Protein AF-A0AAJ1X250-F1 (afdb_monomer_lite)

Organism: NCBI:txid1457234

pLDDT: mean 72.54, std 19.88, range [33.5, 95.38]

Foldseek 3Di:
DDDDDDDDDPPDDPQFDDFFWDDDDVQKTFTDHRPDTDPDMDGDPPPDDDDGDDDDDDDDDDDDDDDVVVVVVVVVVVVVVVVPPDPDDQLVQADAAADLVLQLVLVLVLVVLVVVVVVDPQAFQRALVVSLVSCSPRDHHHPQDPLLSVLSSVVSVVSVVSHRPTNVRVVVVVVVVPPDDPPPDDSSVVSNVVCSCVSNPNSPD

Structure (mmCIF, N/CA/C/O backbone):
data_AF-A0AAJ1X250-F1
#
_entry.id   AF-A0AAJ1X250-F1
#
loop_
_atom_site.group_PDB
_atom_site.id
_atom_site.type_symbol
_atom_site.label_atom_id
_atom_site.label_alt_id
_atom_site.label_comp_id
_atom_site.label_asym_id
_atom_site.label_entity_id
_atom_site.label_seq_id
_atom_site.pdbx_PDB_ins_code
_atom_site.Cartn_x
_atom_site.Cartn_y
_atom_site.Cartn_z
_atom_site.occupancy
_atom_site.B_iso_or_equiv
_atom_site.auth_seq_id
_atom_site.auth_comp_id
_atom_site.auth_asym_id
_atom_site.auth_atom_id
_atom_site.pdbx_PDB_model_num
ATOM 1 N N . MET A 1 1 ? 1.923 -59.406 7.486 1.00 44.03 1 MET A N 1
ATOM 2 C CA . MET A 1 1 ? 3.068 -58.532 7.830 1.00 44.03 1 MET A CA 1
ATOM 3 C C . MET A 1 1 ? 2.454 -57.159 7.856 1.00 44.03 1 MET A C 1
ATOM 5 O O . MET A 1 1 ? 2.349 -56.508 6.829 1.00 44.03 1 MET A O 1
ATOM 9 N N . ASP A 1 2 ? 1.856 -56.864 9.001 1.00 44.28 2 ASP A N 1
ATOM 10 C CA . ASP A 1 2 ? 0.913 -55.775 9.200 1.00 44.28 2 ASP A CA 1
ATOM 11 C C . ASP A 1 2 ? 1.678 -54.664 9.903 1.00 44.28 2 ASP A C 1
ATOM 13 O O . ASP A 1 2 ? 1.904 -54.705 11.113 1.00 44.28 2 ASP A O 1
ATOM 17 N N . GLU A 1 3 ? 2.169 -53.725 9.104 1.00 51.31 3 GLU A N 1
ATOM 18 C CA . GLU A 1 3 ? 2.930 -52.578 9.572 1.00 51.31 3 GLU A CA 1
ATOM 19 C C . GLU A 1 3 ? 1.940 -51.516 10.060 1.00 51.31 3 GLU A C 1
ATOM 21 O O . GLU A 1 3 ? 1.248 -50.856 9.283 1.00 51.31 3 GLU A O 1
ATOM 26 N N . LYS A 1 4 ? 1.810 -51.408 11.385 1.00 47.56 4 LYS A N 1
ATOM 27 C CA . LYS A 1 4 ? 1.058 -50.336 12.033 1.00 47.56 4 LYS A CA 1
ATOM 28 C C . LYS A 1 4 ? 1.815 -49.021 11.864 1.00 47.56 4 LYS A C 1
ATOM 30 O O . LYS A 1 4 ? 2.797 -48.784 12.561 1.00 47.56 4 LYS A O 1
ATOM 35 N N . GLN A 1 5 ? 1.327 -48.168 10.971 1.00 46.03 5 GLN A N 1
ATOM 36 C CA . GLN A 1 5 ? 1.719 -46.763 10.896 1.00 46.03 5 GLN A CA 1
ATOM 37 C C . GLN A 1 5 ? 1.203 -46.040 12.151 1.00 46.03 5 GLN A C 1
ATOM 39 O O . GLN A 1 5 ? 0.004 -46.054 12.439 1.00 46.03 5 GLN A O 1
ATOM 44 N N . GLY A 1 6 ? 2.123 -45.483 12.942 1.00 43.09 6 GLY A N 1
ATOM 45 C CA . GLY A 1 6 ? 1.808 -44.603 14.068 1.00 43.09 6 GLY A CA 1
ATOM 46 C C . GLY A 1 6 ? 1.367 -43.215 13.585 1.00 43.09 6 GLY A C 1
ATOM 47 O O . GLY A 1 6 ? 1.713 -42.828 12.468 1.00 43.09 6 GLY A O 1
ATOM 48 N N . PRO A 1 7 ? 0.604 -42.459 14.392 1.00 46.28 7 PRO A N 1
ATOM 49 C CA . PRO A 1 7 ? 0.224 -41.097 14.045 1.00 46.28 7 PRO A CA 1
ATOM 50 C C . PRO A 1 7 ? 1.461 -40.195 14.108 1.00 46.28 7 PRO A C 1
ATOM 52 O O . PRO A 1 7 ? 2.092 -40.071 15.155 1.00 46.28 7 PRO A O 1
ATOM 55 N N . GLY A 1 8 ? 1.818 -39.601 12.969 1.00 41.47 8 GLY A N 1
ATOM 56 C CA . GLY A 1 8 ? 2.844 -38.571 12.888 1.00 41.47 8 GLY A CA 1
ATOM 57 C C . GLY A 1 8 ? 2.358 -37.284 13.546 1.00 41.47 8 GLY A C 1
ATOM 58 O O . GLY A 1 8 ? 1.340 -36.722 13.148 1.00 41.47 8 GLY A O 1
ATOM 59 N N . GLU A 1 9 ? 3.102 -36.831 14.550 1.00 47.22 9 GLU A N 1
ATOM 60 C CA . GLU A 1 9 ? 3.093 -35.456 15.038 1.00 47.22 9 GLU A CA 1
ATOM 61 C C . GLU A 1 9 ? 3.497 -34.520 13.887 1.00 47.22 9 GLU A C 1
ATOM 63 O O . GLU A 1 9 ? 4.661 -34.463 13.500 1.00 47.22 9 GLU A O 1
ATOM 68 N N . GLN A 1 10 ? 2.532 -33.792 13.325 1.00 40.31 10 GLN A N 1
ATOM 69 C CA . GLN A 1 10 ? 2.785 -32.590 12.529 1.00 40.31 10 GLN A CA 1
ATOM 70 C C . GLN A 1 10 ? 2.284 -31.395 13.339 1.00 40.31 10 GLN A C 1
ATOM 72 O O . GLN A 1 10 ? 1.161 -30.926 13.174 1.00 40.31 10 GLN A O 1
ATOM 77 N N . GLY A 1 11 ? 3.111 -30.958 14.290 1.00 41.78 11 GLY A N 1
ATOM 78 C CA . GLY A 1 11 ? 2.938 -29.685 14.978 1.00 41.78 11 GLY A CA 1
ATOM 79 C C . GLY A 1 11 ? 3.348 -28.554 14.044 1.00 41.78 11 GLY A C 1
ATOM 80 O O . GLY A 1 11 ? 4.505 -28.147 14.048 1.00 41.78 11 GLY A O 1
ATOM 81 N N . GLY A 1 12 ? 2.408 -28.083 13.225 1.00 42.31 12 GLY A N 1
ATOM 82 C CA . GLY A 1 12 ? 2.550 -26.825 12.501 1.00 42.31 12 GLY A CA 1
ATOM 83 C C . GLY A 1 12 ? 2.701 -25.683 13.504 1.00 42.31 12 GLY A C 1
ATOM 84 O O . GLY A 1 12 ? 1.858 -25.506 14.384 1.00 42.31 12 GLY A O 1
ATOM 85 N N . GLN A 1 13 ? 3.812 -24.960 13.407 1.00 47.75 13 GLN A N 1
ATOM 86 C CA . GLN A 1 13 ? 4.111 -23.779 14.206 1.00 47.75 13 GLN A CA 1
ATOM 87 C C . GLN A 1 13 ? 3.086 -22.686 13.887 1.00 47.75 13 GLN A C 1
ATOM 89 O O . GLN A 1 13 ? 3.217 -21.960 12.910 1.00 47.75 13 GLN A O 1
ATOM 94 N N . VAL A 1 14 ? 2.055 -22.576 14.723 1.00 51.84 14 VAL A N 1
ATOM 95 C CA . VAL A 1 14 ? 1.279 -21.342 14.875 1.00 51.84 14 VAL A CA 1
ATOM 96 C C . VAL A 1 14 ? 2.255 -20.236 15.279 1.00 51.84 14 VAL A C 1
ATOM 98 O O . VAL A 1 14 ? 2.906 -20.352 16.319 1.00 51.84 14 VAL A O 1
ATOM 101 N N . GLY A 1 15 ? 2.406 -19.211 14.437 1.00 53.41 15 GLY A N 1
ATOM 102 C CA . GLY A 1 15 ? 3.281 -18.063 14.679 1.00 53.41 15 GLY A CA 1
ATOM 103 C C . GLY A 1 15 ? 2.911 -17.362 15.985 1.00 53.41 15 GLY A C 1
ATOM 104 O O . GLY A 1 15 ? 1.935 -16.623 16.053 1.00 53.41 15 GLY A O 1
ATOM 105 N N . GLY A 1 16 ? 3.653 -17.654 17.053 1.00 74.12 16 GLY A N 1
ATOM 106 C CA . GLY A 1 16 ? 3.492 -17.000 18.346 1.00 74.12 16 GLY A CA 1
ATOM 107 C C . GLY A 1 16 ? 4.143 -15.621 18.348 1.00 74.12 16 GLY A C 1
ATOM 108 O O . GLY A 1 16 ? 5.146 -15.407 17.669 1.00 74.12 16 GLY A O 1
ATOM 109 N N . ALA A 1 17 ? 3.598 -14.700 19.147 1.00 81.19 17 ALA A N 1
ATOM 110 C CA . ALA A 1 17 ? 4.206 -13.392 19.374 1.00 81.19 17 ALA A CA 1
ATOM 111 C C . ALA A 1 17 ? 5.687 -13.541 19.803 1.00 81.19 17 ALA A C 1
ATOM 113 O O . ALA A 1 17 ? 5.987 -14.407 20.639 1.00 81.19 17 ALA A O 1
ATOM 114 N N . PRO A 1 18 ? 6.616 -12.733 19.257 1.00 83.56 18 PRO A N 1
ATOM 115 C CA . PRO A 1 18 ? 8.035 -12.818 19.591 1.00 83.56 18 PRO A CA 1
ATOM 116 C C . PRO A 1 18 ? 8.289 -12.446 21.057 1.00 83.56 18 PRO A C 1
ATOM 118 O O . PRO A 1 18 ? 7.535 -11.697 21.669 1.00 83.56 18 PRO A O 1
ATOM 121 N N . ALA A 1 19 ? 9.364 -12.963 21.652 1.00 89.19 19 ALA A N 1
ATOM 122 C CA . ALA A 1 19 ? 9.722 -12.607 23.024 1.00 89.19 19 ALA A CA 1
ATOM 123 C C . ALA A 1 19 ? 9.994 -11.093 23.147 1.00 89.19 19 ALA A C 1
ATOM 125 O O . ALA A 1 19 ? 10.782 -10.540 22.381 1.00 89.19 19 ALA A O 1
ATOM 126 N N . GLY A 1 20 ? 9.364 -10.421 24.114 1.00 93.31 20 GLY A N 1
ATOM 127 C CA . GLY A 1 20 ? 9.392 -8.960 24.195 1.00 93.31 20 GLY A CA 1
ATOM 128 C C . GLY A 1 20 ? 8.644 -8.367 25.389 1.00 93.31 20 GLY A C 1
ATOM 129 O O . GLY A 1 20 ? 7.994 -9.070 26.164 1.00 93.31 20 GLY A O 1
ATOM 130 N N . TRP A 1 21 ? 8.757 -7.046 25.548 1.00 91.12 21 TRP A N 1
ATOM 131 C CA . TRP A 1 21 ? 7.961 -6.269 26.502 1.00 91.12 21 TRP A CA 1
ATOM 132 C C . TRP A 1 21 ? 6.660 -5.828 25.839 1.00 91.12 21 TRP A C 1
ATOM 134 O O . TRP A 1 21 ? 6.690 -5.225 24.774 1.00 91.12 21 TRP A O 1
ATOM 144 N N . TYR A 1 22 ? 5.538 -6.094 26.496 1.00 88.69 22 TYR A N 1
ATOM 145 C CA . TYR A 1 22 ? 4.203 -5.749 26.015 1.00 88.69 22 TYR A CA 1
ATOM 146 C C . TYR A 1 22 ? 3.419 -5.014 27.101 1.00 88.69 22 TYR A C 1
ATOM 148 O O . TYR A 1 22 ? 3.665 -5.217 28.292 1.00 88.69 22 TYR A O 1
ATOM 156 N N . ALA A 1 23 ? 2.451 -4.188 26.711 1.00 90.81 23 ALA A N 1
ATOM 157 C CA . ALA A 1 23 ? 1.593 -3.473 27.651 1.00 90.81 23 ALA A CA 1
ATOM 158 C C . ALA A 1 23 ? 0.795 -4.446 28.545 1.00 90.81 23 ALA A C 1
ATOM 160 O O . ALA A 1 23 ? 0.228 -5.422 28.056 1.00 90.81 23 ALA A O 1
ATOM 161 N N . ALA A 1 24 ? 0.745 -4.179 29.855 1.00 89.19 24 ALA A N 1
ATOM 162 C CA . ALA A 1 24 ? 0.008 -5.010 30.814 1.00 89.19 24 ALA A CA 1
ATOM 163 C C . ALA A 1 24 ? -0.999 -4.202 31.640 1.00 89.19 24 ALA A C 1
ATOM 165 O O . ALA A 1 24 ? -2.201 -4.436 31.562 1.00 89.19 24 ALA A O 1
ATOM 166 N N . GLU A 1 25 ? -0.514 -3.228 32.406 1.00 87.88 25 GLU A N 1
ATOM 167 C CA . GLU A 1 25 ? -1.335 -2.287 33.174 1.00 87.88 25 GLU A CA 1
ATOM 168 C C . GLU A 1 25 ? -0.973 -0.854 32.759 1.00 87.88 25 GLU A C 1
ATOM 170 O O . GLU A 1 25 ? 0.108 -0.639 32.206 1.00 87.88 25 GLU A O 1
ATOM 175 N N . PRO A 1 26 ? -1.824 0.158 33.011 1.00 85.31 26 PRO A N 1
ATOM 176 C CA . PRO A 1 26 ? -1.490 1.542 32.695 1.00 85.31 26 PRO A CA 1
ATOM 177 C C . PRO A 1 26 ? -0.151 1.958 33.319 1.00 85.31 26 PRO A C 1
ATOM 179 O O . PRO A 1 26 ? 0.006 1.993 34.540 1.00 85.31 26 PRO A O 1
ATOM 182 N N . GLY A 1 27 ? 0.827 2.261 32.464 1.00 86.62 27 GLY A N 1
ATOM 183 C CA . GLY A 1 27 ? 2.183 2.611 32.883 1.00 86.62 27 GLY A CA 1
ATOM 184 C C . GLY A 1 27 ? 3.086 1.423 33.232 1.00 86.62 27 GLY A C 1
ATOM 185 O O . GLY A 1 27 ? 4.161 1.650 33.787 1.00 86.62 27 GLY A O 1
ATOM 186 N N . GLN A 1 28 ? 2.701 0.182 32.911 1.00 90.69 28 GLN A N 1
ATOM 187 C CA . GLN A 1 28 ? 3.532 -1.013 33.077 1.00 90.69 28 GLN A CA 1
ATOM 188 C C . GLN A 1 28 ? 3.592 -1.875 31.814 1.00 90.69 28 GLN A C 1
ATOM 190 O O . GLN A 1 28 ? 2.592 -2.103 31.131 1.00 90.69 28 GLN A O 1
ATOM 195 N N . GLU A 1 29 ? 4.769 -2.440 31.576 1.00 93.75 29 GLU A N 1
ATOM 196 C CA . GLU A 1 29 ? 5.004 -3.474 30.576 1.00 93.75 29 GLU A CA 1
ATOM 197 C C . GLU A 1 29 ? 5.353 -4.793 31.265 1.00 93.75 29 GLU A C 1
ATOM 199 O O . GLU A 1 29 ? 5.994 -4.810 32.320 1.00 93.75 29 GLU A O 1
ATOM 204 N N . ARG A 1 30 ? 4.964 -5.906 30.648 1.00 95.19 30 ARG A N 1
ATOM 205 C CA . ARG A 1 30 ? 5.251 -7.268 31.095 1.00 95.19 30 ARG A CA 1
ATOM 206 C C . ARG A 1 30 ? 6.009 -8.028 30.017 1.00 95.19 30 ARG A C 1
ATOM 208 O O . ARG A 1 30 ? 5.770 -7.841 28.829 1.00 95.19 30 ARG A O 1
ATOM 215 N N . TRP A 1 31 ? 6.923 -8.889 30.444 1.00 93.50 31 TRP A N 1
ATOM 216 C CA . TRP A 1 31 ? 7.755 -9.673 29.535 1.00 93.50 31 TRP A CA 1
ATOM 217 C C . TRP A 1 31 ? 7.072 -10.978 29.093 1.00 93.50 31 TRP A C 1
ATOM 219 O O . TRP A 1 31 ? 6.696 -11.798 29.943 1.00 93.50 31 TRP A O 1
ATOM 229 N N . TRP A 1 32 ? 6.971 -11.179 27.778 1.00 93.50 32 TRP A N 1
ATOM 230 C CA . TRP A 1 32 ? 6.616 -12.429 27.099 1.00 93.50 32 TRP A CA 1
ATOM 231 C C . TRP A 1 32 ? 7.893 -13.149 26.656 1.00 93.50 32 TRP A C 1
ATOM 233 O O . TRP A 1 32 ? 8.778 -12.528 26.074 1.00 93.50 32 TRP A O 1
ATOM 243 N N . ASP A 1 33 ? 8.012 -14.448 26.932 1.00 89.62 33 ASP A N 1
ATOM 244 C CA . ASP A 1 33 ? 9.216 -15.232 26.607 1.00 89.62 33 ASP A CA 1
ATOM 245 C C . ASP A 1 33 ? 9.139 -15.997 25.272 1.00 89.62 33 ASP A C 1
ATOM 247 O O . ASP A 1 33 ? 10.056 -16.749 24.947 1.00 89.62 33 ASP A O 1
ATOM 251 N N . GLY A 1 34 ? 8.067 -15.805 24.499 1.00 88.75 34 GLY A N 1
ATOM 252 C CA . GLY A 1 34 ? 7.789 -16.562 23.274 1.00 88.75 34 GLY A CA 1
ATOM 253 C C . GLY A 1 34 ? 6.805 -17.720 23.472 1.00 88.75 34 GLY A C 1
ATOM 254 O O . GLY A 1 34 ? 6.260 -18.221 22.494 1.00 88.75 34 GLY A O 1
ATOM 255 N N . ALA A 1 35 ? 6.534 -18.131 24.715 1.00 87.38 35 ALA A N 1
ATOM 256 C CA . ALA A 1 35 ? 5.595 -19.209 25.032 1.00 87.38 35 ALA A CA 1
ATOM 257 C C . ALA A 1 35 ? 4.608 -18.857 26.159 1.00 87.38 35 ALA A C 1
ATOM 259 O O . ALA A 1 35 ? 3.493 -19.382 26.196 1.00 87.38 35 ALA A O 1
ATOM 260 N N . SER A 1 36 ? 5.004 -17.996 27.099 1.00 89.56 36 SER A N 1
ATOM 261 C CA . SER A 1 36 ? 4.205 -17.609 28.257 1.00 89.56 36 SER A CA 1
ATOM 262 C C . SER A 1 36 ? 4.565 -16.223 28.814 1.00 89.56 36 SER A C 1
ATOM 264 O O . SER A 1 36 ? 5.672 -15.703 28.659 1.00 89.56 36 SER A O 1
ATOM 266 N N . TRP A 1 37 ? 3.611 -15.611 29.520 1.00 91.75 37 TRP A N 1
ATOM 267 C CA . TRP A 1 37 ? 3.844 -14.372 30.259 1.00 91.75 37 TRP A CA 1
ATOM 268 C C . TRP A 1 37 ? 4.671 -14.638 31.515 1.00 91.75 37 TRP A C 1
ATOM 270 O O . TRP A 1 37 ? 4.210 -15.303 32.447 1.00 91.75 37 TRP A O 1
ATOM 280 N N . THR A 1 38 ? 5.855 -14.040 31.609 1.00 93.81 38 THR A N 1
ATOM 281 C CA . THR A 1 38 ? 6.715 -14.196 32.790 1.00 93.81 38 THR A CA 1
ATOM 282 C C . THR A 1 38 ? 6.273 -13.291 33.945 1.00 93.81 38 THR A C 1
ATOM 284 O O . THR A 1 38 ? 5.359 -12.480 33.812 1.00 93.81 38 THR A O 1
ATOM 287 N N . GLY A 1 39 ? 6.899 -13.418 35.116 1.00 92.50 39 GLY A N 1
ATOM 288 C CA . GLY A 1 39 ? 6.656 -12.526 36.259 1.00 92.50 39 GLY A CA 1
ATOM 289 C C . GLY A 1 39 ? 7.366 -11.168 36.181 1.00 92.50 39 GLY A C 1
ATOM 290 O O . GLY A 1 39 ? 7.248 -10.383 37.119 1.00 92.50 39 GLY A O 1
ATOM 291 N N . HIS A 1 40 ? 8.127 -10.889 35.117 1.00 95.38 40 HIS A N 1
ATOM 292 C CA . HIS A 1 40 ? 8.874 -9.640 34.996 1.00 95.38 40 HIS A CA 1
ATOM 293 C C . HIS A 1 40 ? 7.962 -8.516 34.508 1.00 95.38 40 HIS A C 1
ATOM 295 O O . HIS A 1 40 ? 7.385 -8.602 33.423 1.00 95.38 40 HIS A O 1
ATOM 301 N N . VAL A 1 41 ? 7.872 -7.460 35.313 1.00 94.38 41 VAL A N 1
ATOM 302 C CA . VAL A 1 41 ? 7.165 -6.218 34.997 1.00 94.38 41 VAL A CA 1
ATOM 303 C C . VAL A 1 41 ? 8.123 -5.039 35.120 1.00 94.38 41 VAL A C 1
ATOM 305 O O . VAL A 1 41 ? 9.019 -5.051 35.970 1.00 94.38 41 VAL A O 1
ATOM 308 N N . ARG A 1 42 ? 7.945 -4.020 34.281 1.00 90.38 42 ARG A N 1
ATOM 309 C CA . ARG A 1 42 ? 8.698 -2.765 34.362 1.00 90.38 42 ARG A CA 1
ATOM 310 C C . ARG A 1 42 ? 7.779 -1.562 34.145 1.00 90.38 42 ARG A C 1
ATOM 312 O O . ARG A 1 42 ? 6.790 -1.688 33.427 1.00 90.38 42 ARG A O 1
ATOM 319 N N . PRO A 1 43 ? 8.081 -0.399 34.742 1.00 90.69 43 PRO A N 1
ATOM 320 C CA . PRO A 1 43 ? 7.363 0.828 34.424 1.00 90.69 43 PRO A CA 1
ATOM 321 C C . PRO A 1 43 ? 7.641 1.259 32.977 1.00 90.69 43 PRO A C 1
ATOM 323 O O . PRO A 1 43 ? 8.780 1.165 32.515 1.00 90.69 43 PRO A O 1
ATOM 326 N N . VAL A 1 44 ? 6.612 1.766 32.294 1.00 82.62 44 VAL A N 1
ATOM 327 C CA . VAL A 1 44 ? 6.745 2.398 30.973 1.00 82.62 44 VAL A CA 1
ATOM 328 C C . VAL A 1 44 ? 7.604 3.658 31.145 1.00 82.62 44 VAL A C 1
ATOM 330 O O . VAL A 1 44 ? 7.267 4.508 31.979 1.00 82.62 44 VAL A O 1
ATOM 333 N N . PRO A 1 45 ? 8.723 3.806 30.413 1.00 78.81 45 PRO A N 1
ATOM 334 C CA . PRO A 1 45 ? 9.537 5.011 30.473 1.00 78.81 45 PRO A CA 1
ATOM 335 C C . PRO A 1 45 ? 8.689 6.240 30.137 1.00 78.81 45 PRO A C 1
ATOM 337 O O . PRO A 1 45 ? 8.011 6.279 29.112 1.00 78.81 45 PRO A O 1
ATOM 340 N N . ALA A 1 46 ? 8.730 7.257 30.997 1.00 61.38 46 ALA A N 1
ATOM 341 C CA . ALA A 1 46 ? 8.046 8.523 30.764 1.00 61.38 46 ALA A CA 1
ATOM 342 C C . ALA A 1 46 ? 8.735 9.277 29.611 1.00 61.38 46 ALA A C 1
ATOM 344 O O . ALA A 1 46 ? 9.603 10.115 29.850 1.00 61.38 46 ALA A O 1
ATOM 345 N N . GLY A 1 47 ? 8.401 8.929 28.365 1.00 60.47 47 GLY A N 1
ATOM 346 C CA . GLY A 1 47 ? 8.926 9.607 27.178 1.00 60.47 47 GLY A CA 1
ATOM 347 C C . GLY A 1 47 ? 9.035 8.807 25.876 1.00 60.47 47 GLY A C 1
ATOM 348 O O . GLY A 1 47 ? 9.744 9.279 24.997 1.00 60.47 47 GLY A O 1
ATOM 349 N N . GLY A 1 48 ? 8.387 7.646 25.713 1.00 49.47 48 GLY A N 1
ATOM 350 C CA . GLY A 1 48 ? 8.434 6.897 24.446 1.00 49.47 48 GLY A CA 1
ATOM 351 C C . GLY A 1 48 ? 7.085 6.270 24.059 1.00 49.47 48 GLY A C 1
ATOM 352 O O . GLY A 1 48 ? 6.391 5.793 24.960 1.00 49.47 48 GLY A O 1
ATOM 353 N N . PRO A 1 49 ? 6.701 6.259 22.765 1.00 47.97 49 PRO A N 1
ATOM 354 C CA . PRO A 1 49 ? 5.627 5.404 22.264 1.00 47.97 49 PRO A CA 1
ATOM 355 C C . PRO A 1 49 ? 6.050 3.932 22.397 1.00 47.97 49 PRO A C 1
ATOM 357 O O . PRO A 1 49 ? 7.202 3.588 22.141 1.00 47.97 49 PRO A O 1
ATOM 360 N N . GLY A 1 50 ? 5.141 3.078 22.869 1.00 49.56 50 GLY A N 1
ATOM 361 C CA . GLY A 1 50 ? 5.406 1.659 23.112 1.00 49.56 50 GLY A CA 1
ATOM 362 C C . GLY A 1 50 ? 5.470 0.849 21.814 1.00 49.56 50 GLY A C 1
ATOM 363 O O . GLY A 1 50 ? 4.483 0.792 21.092 1.00 49.56 50 GLY A O 1
ATOM 364 N N . GLY A 1 51 ? 6.617 0.212 21.560 1.00 46.47 51 GLY A N 1
ATOM 365 C CA . GLY A 1 51 ? 6.911 -0.676 20.422 1.00 46.47 51 GLY A CA 1
ATOM 366 C C . GLY A 1 51 ? 8.376 -1.149 20.467 1.00 46.47 51 GLY A C 1
ATOM 367 O O . GLY A 1 51 ? 9.176 -0.501 21.141 1.00 46.47 51 GLY A O 1
ATOM 368 N N . PRO A 1 52 ? 8.743 -2.314 19.897 1.00 45.00 52 PRO A N 1
ATOM 369 C CA . PRO A 1 52 ? 9.727 -3.218 20.493 1.00 45.00 52 PRO A CA 1
ATOM 370 C C . PRO A 1 52 ? 11.183 -2.745 20.383 1.00 45.00 52 PRO A C 1
ATOM 372 O O . PRO A 1 52 ? 11.698 -2.413 19.322 1.00 45.00 52 PRO A O 1
ATOM 375 N N . ALA A 1 53 ? 11.884 -2.803 21.519 1.00 50.00 53 ALA A N 1
ATOM 376 C CA . ALA A 1 53 ? 13.311 -2.528 21.629 1.00 50.00 53 ALA A CA 1
ATOM 377 C C . ALA A 1 53 ? 14.153 -3.666 21.021 1.00 50.00 53 ALA A C 1
ATOM 379 O O . ALA A 1 53 ? 14.609 -4.566 21.733 1.00 50.00 53 ALA A O 1
ATOM 380 N N . GLY A 1 54 ? 14.380 -3.590 19.710 1.00 40.34 54 GLY A N 1
ATOM 381 C CA . GLY A 1 54 ? 15.548 -4.155 19.042 1.00 40.34 54 GLY A CA 1
ATOM 382 C C . GLY A 1 54 ? 16.794 -3.314 19.341 1.00 40.34 54 GLY A C 1
ATOM 383 O O . GLY A 1 54 ? 16.758 -2.091 19.429 1.00 40.34 54 GLY A O 1
ATOM 384 N N . SER A 1 55 ? 17.901 -3.992 19.597 1.00 41.22 55 SER A N 1
ATOM 385 C CA . SER A 1 55 ? 19.165 -3.446 20.086 1.00 41.22 55 SER A CA 1
ATOM 386 C C . SER A 1 55 ? 20.050 -2.918 18.951 1.00 41.22 55 SER A C 1
ATOM 388 O O . SER A 1 55 ? 20.448 -3.717 18.110 1.00 41.22 55 SER A O 1
ATOM 390 N N . GLY A 1 56 ? 20.541 -1.670 19.032 1.00 35.09 56 GLY A N 1
ATOM 391 C CA . GLY A 1 56 ? 21.820 -1.317 18.393 1.00 35.09 56 GLY A CA 1
ATOM 392 C C . GLY A 1 56 ? 22.122 0.171 18.182 1.00 35.09 56 GLY A C 1
ATOM 393 O O . GLY A 1 56 ? 21.507 0.813 17.354 1.00 35.09 56 GLY A O 1
ATOM 394 N N . GLY A 1 57 ? 23.163 0.682 18.852 1.00 33.50 57 GLY A N 1
ATOM 395 C CA . GLY A 1 57 ? 24.022 1.744 18.300 1.00 33.50 57 GLY A CA 1
ATOM 396 C C . GLY A 1 57 ? 23.563 3.193 18.475 1.00 33.50 57 GLY A C 1
ATOM 397 O O . GLY A 1 57 ? 23.015 3.808 17.572 1.00 33.50 57 GLY A O 1
ATOM 398 N N . GLY A 1 58 ? 23.874 3.794 19.625 1.00 44.06 58 GLY A N 1
ATOM 399 C CA . GLY A 1 58 ? 23.635 5.219 19.843 1.00 44.06 58 GLY A CA 1
ATOM 400 C C . GLY A 1 58 ? 24.521 6.123 18.988 1.00 44.06 58 GLY A C 1
ATOM 401 O O . GLY A 1 58 ? 25.728 5.915 18.939 1.00 44.06 58 GLY A O 1
ATOM 402 N N . ILE A 1 59 ? 23.951 7.201 18.446 1.00 37.53 59 ILE A N 1
ATOM 403 C CA . ILE A 1 59 ? 24.689 8.427 18.124 1.00 37.53 59 ILE A CA 1
ATOM 404 C C . ILE A 1 59 ? 23.802 9.629 18.466 1.00 37.53 59 ILE A C 1
ATOM 406 O O . ILE A 1 59 ? 22.764 9.876 17.864 1.00 37.53 59 ILE A O 1
ATOM 410 N N . ALA A 1 60 ? 24.233 10.389 19.470 1.00 48.00 60 ALA A N 1
ATOM 411 C CA . ALA A 1 60 ? 23.674 11.688 19.803 1.00 48.00 60 ALA A CA 1
ATOM 412 C C . ALA A 1 60 ? 24.087 12.708 18.732 1.00 48.00 60 ALA A C 1
ATOM 414 O O . ALA A 1 60 ? 25.265 13.062 18.655 1.00 48.00 60 ALA A O 1
ATOM 415 N N . TRP A 1 61 ? 23.139 13.221 17.946 1.00 36.38 61 TRP A N 1
ATOM 416 C CA . TRP A 1 61 ? 23.419 14.290 16.987 1.00 36.38 61 TRP A CA 1
ATOM 417 C C . TRP A 1 61 ? 22.901 15.642 17.479 1.00 36.38 61 TRP A C 1
ATOM 419 O O . TRP A 1 61 ? 21.724 15.983 17.404 1.00 36.38 61 TRP A O 1
ATOM 429 N N . LYS A 1 62 ? 23.834 16.432 18.015 1.00 43.34 62 LYS A N 1
ATOM 430 C CA . LYS A 1 62 ? 23.717 17.886 18.113 1.00 43.34 62 LYS A CA 1
ATOM 431 C C . LYS A 1 62 ? 24.294 18.501 16.832 1.00 43.34 62 LYS A C 1
ATOM 433 O O . LYS A 1 62 ? 25.499 18.456 16.640 1.00 43.34 62 LYS A O 1
ATOM 438 N N . VAL A 1 63 ? 23.404 19.096 16.035 1.00 58.03 63 VAL A N 1
ATOM 439 C CA . VAL A 1 63 ? 23.535 20.319 15.207 1.00 58.03 63 VAL A CA 1
ATOM 440 C C . VAL A 1 63 ? 24.855 20.569 14.448 1.00 58.03 63 VAL A C 1
ATOM 442 O O . VAL A 1 63 ? 25.815 20.996 15.079 1.00 58.03 63 VAL A O 1
ATOM 445 N N . VAL A 1 64 ? 24.832 20.539 13.100 1.00 39.69 64 VAL A N 1
ATOM 446 C CA . VAL A 1 64 ? 25.537 21.498 12.202 1.00 39.69 64 VAL A CA 1
ATOM 447 C C . VAL A 1 64 ? 24.803 21.570 10.836 1.00 39.69 64 VAL A C 1
ATOM 449 O O . VAL A 1 64 ? 24.647 20.549 10.179 1.00 39.69 64 VAL A O 1
ATOM 452 N N . GLY A 1 65 ? 24.329 22.754 10.408 1.00 41.75 65 GLY A N 1
ATOM 453 C CA . GLY A 1 65 ? 23.783 23.007 9.048 1.00 41.75 65 GLY A CA 1
ATOM 454 C C . GLY A 1 65 ? 24.885 23.238 7.992 1.00 41.75 65 GLY A C 1
ATOM 455 O O . GLY A 1 65 ? 26.045 22.984 8.302 1.00 41.75 65 GLY A O 1
ATOM 456 N N . PRO A 1 66 ? 24.635 23.810 6.792 1.00 47.03 66 PRO A N 1
ATOM 457 C CA . PRO A 1 66 ? 23.405 24.082 6.046 1.00 47.03 66 PRO A CA 1
ATOM 458 C C . PRO A 1 66 ? 23.521 23.537 4.593 1.00 47.03 66 PRO A C 1
ATOM 460 O O . PRO A 1 66 ? 23.977 24.245 3.699 1.00 47.03 66 PRO A O 1
ATOM 463 N N . VAL A 1 67 ? 23.131 22.283 4.342 1.00 45.59 67 VAL A N 1
ATOM 464 C CA . VAL A 1 67 ? 23.108 21.692 2.975 1.00 45.59 67 VAL A CA 1
ATOM 465 C C . VAL A 1 67 ? 21.679 21.334 2.529 1.00 45.59 67 VAL A C 1
ATOM 467 O O . VAL A 1 67 ? 21.362 21.372 1.344 1.00 45.59 67 VAL A O 1
ATOM 470 N N . VAL A 1 68 ? 20.765 21.152 3.487 1.00 46.50 68 VAL A N 1
ATOM 471 C CA . VAL A 1 68 ? 19.349 20.788 3.267 1.00 46.50 68 VAL A CA 1
ATOM 472 C C . VAL A 1 68 ? 18.545 21.873 2.527 1.00 46.50 68 VAL A C 1
ATOM 474 O O . VAL A 1 68 ? 17.555 21.577 1.868 1.00 46.50 68 VAL A O 1
ATOM 477 N N . GLY A 1 69 ? 18.987 23.136 2.563 1.00 38.88 69 GLY A N 1
ATOM 478 C CA . GLY A 1 69 ? 18.257 24.240 1.931 1.00 38.88 69 GLY A CA 1
ATOM 479 C C . GLY A 1 69 ? 18.265 24.230 0.397 1.00 38.88 69 GLY A C 1
ATOM 480 O O . GLY A 1 69 ? 17.352 24.780 -0.202 1.00 38.88 69 GLY A O 1
ATOM 481 N N . VAL A 1 70 ? 19.264 23.619 -0.251 1.00 45.38 70 VAL A N 1
ATOM 482 C CA . VAL A 1 70 ? 19.340 23.586 -1.727 1.00 45.38 70 VAL A CA 1
ATOM 483 C C . VAL A 1 70 ? 18.582 22.386 -2.289 1.00 45.38 70 VAL A C 1
ATOM 485 O O . VAL A 1 70 ? 17.888 22.528 -3.291 1.00 45.38 70 VAL A O 1
ATOM 488 N N . VAL A 1 71 ? 18.638 21.239 -1.606 1.00 45.53 71 VAL A N 1
ATOM 489 C CA . VAL A 1 71 ? 17.907 20.025 -2.000 1.00 45.53 71 VAL A CA 1
ATOM 490 C C . VAL A 1 71 ? 16.401 20.230 -1.839 1.00 45.53 71 VAL A C 1
ATOM 492 O O . VAL A 1 71 ? 15.663 20.001 -2.787 1.00 45.53 71 VAL A O 1
ATOM 495 N N . ALA A 1 72 ? 15.942 20.800 -0.718 1.00 45.81 72 ALA A N 1
ATOM 496 C CA . ALA A 1 72 ? 14.519 21.090 -0.522 1.00 45.81 72 ALA A CA 1
ATOM 497 C C . ALA A 1 72 ? 13.960 22.083 -1.562 1.00 45.81 72 ALA A C 1
ATOM 499 O O . ALA A 1 72 ? 12.826 21.945 -2.004 1.00 45.81 72 ALA A O 1
ATOM 500 N N . VAL A 1 73 ? 14.754 23.068 -2.002 1.00 47.03 73 VAL A N 1
ATOM 501 C CA . VAL A 1 73 ? 14.321 24.027 -3.035 1.00 47.03 73 VAL A CA 1
ATOM 502 C C . VAL A 1 73 ? 14.319 23.399 -4.431 1.00 47.03 73 VAL A C 1
ATOM 504 O O . VAL A 1 73 ? 13.437 23.719 -5.223 1.00 47.03 73 VAL A O 1
ATOM 507 N N . LEU A 1 74 ? 15.260 22.501 -4.741 1.00 48.09 74 LEU A N 1
ATOM 508 C CA . LEU A 1 74 ? 15.289 21.794 -6.024 1.00 48.09 74 LEU A CA 1
ATOM 509 C C . LEU A 1 74 ? 14.183 20.741 -6.129 1.00 48.09 74 LEU A C 1
ATOM 511 O O . LEU A 1 74 ? 13.556 20.664 -7.177 1.00 48.09 74 LEU A O 1
ATOM 515 N N . VAL A 1 75 ? 13.883 20.014 -5.050 1.00 52.59 75 VAL A N 1
ATOM 516 C CA . VAL A 1 75 ? 12.761 19.063 -4.994 1.00 52.59 75 VAL A CA 1
ATOM 517 C C . VAL A 1 75 ? 11.431 19.803 -5.133 1.00 52.59 75 VAL A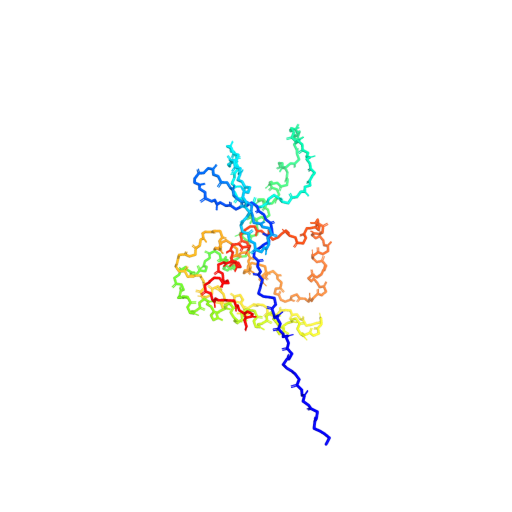 C 1
ATOM 519 O O . VAL A 1 75 ? 10.638 19.465 -6.002 1.00 52.59 75 VAL A O 1
ATOM 522 N N . VAL A 1 76 ? 11.217 20.897 -4.392 1.00 49.59 76 VAL A N 1
ATOM 523 C CA . VAL A 1 76 ? 9.987 21.701 -4.527 1.00 49.59 76 VAL A CA 1
ATOM 524 C C . VAL A 1 76 ? 9.877 22.343 -5.915 1.00 49.59 76 VAL A C 1
ATOM 526 O O . VAL A 1 76 ? 8.790 22.388 -6.480 1.00 49.59 76 VAL A O 1
ATOM 529 N N . ALA A 1 77 ? 10.977 22.812 -6.512 1.00 47.06 77 ALA A N 1
ATOM 530 C CA . ALA A 1 77 ? 10.945 23.349 -7.871 1.00 47.06 77 ALA A CA 1
ATOM 531 C C . ALA A 1 77 ? 10.663 22.260 -8.916 1.00 47.06 77 ALA A C 1
ATOM 533 O O . ALA A 1 77 ? 9.919 22.519 -9.856 1.00 47.06 77 ALA A O 1
ATOM 534 N N . LEU A 1 78 ? 11.202 21.050 -8.758 1.00 48.88 78 LEU A N 1
ATOM 535 C CA . LEU A 1 78 ? 10.969 19.936 -9.676 1.00 48.88 78 LEU A CA 1
ATOM 536 C C . LEU A 1 78 ? 9.519 19.441 -9.584 1.00 48.88 78 LEU A C 1
ATOM 538 O O . LEU A 1 78 ? 8.867 19.331 -10.616 1.00 48.88 78 LEU A O 1
ATOM 542 N N . VAL A 1 79 ? 8.973 19.319 -8.370 1.00 51.22 79 VAL A N 1
ATOM 543 C CA . VAL A 1 79 ? 7.556 18.996 -8.115 1.00 51.22 79 VAL A CA 1
ATOM 544 C C . VAL A 1 79 ? 6.621 20.064 -8.700 1.00 51.22 79 VAL A C 1
ATOM 546 O O . VAL A 1 79 ? 5.668 19.737 -9.399 1.00 51.22 79 VAL A O 1
ATOM 549 N N . VAL A 1 80 ? 6.923 21.356 -8.524 1.00 50.16 80 VAL A N 1
ATOM 550 C CA . VAL A 1 80 ? 6.095 22.453 -9.071 1.00 50.16 80 VAL A CA 1
ATOM 551 C C . VAL A 1 80 ? 6.213 22.578 -10.597 1.00 50.16 80 VAL A C 1
ATOM 553 O O . VAL A 1 80 ? 5.270 23.021 -11.250 1.00 50.16 80 VAL A O 1
ATOM 556 N N . THR A 1 81 ? 7.346 22.196 -11.194 1.00 50.44 81 THR A N 1
ATOM 557 C CA . THR A 1 81 ? 7.516 22.244 -12.659 1.00 50.44 81 THR A CA 1
ATOM 558 C C . THR A 1 81 ? 6.872 21.030 -13.341 1.00 50.44 81 THR A C 1
ATOM 560 O O . THR A 1 81 ? 6.318 21.173 -14.434 1.00 50.44 81 THR A O 1
ATOM 563 N N . LEU A 1 82 ? 6.876 19.865 -12.681 1.00 45.53 82 LEU A N 1
ATOM 564 C CA . LEU A 1 82 ? 6.201 18.651 -13.146 1.00 45.53 82 LEU A CA 1
ATOM 565 C C . LEU A 1 82 ? 4.670 18.803 -13.061 1.00 45.53 82 LEU A C 1
ATOM 567 O O . LEU A 1 82 ? 3.989 18.589 -14.060 1.00 45.53 82 LEU A O 1
ATOM 571 N N . ALA A 1 83 ? 4.154 19.349 -11.951 1.00 46.62 83 ALA A N 1
ATOM 572 C CA . ALA A 1 83 ? 2.724 19.619 -11.744 1.00 46.62 83 ALA A CA 1
ATOM 573 C C . ALA A 1 83 ? 2.116 20.667 -12.705 1.00 46.62 83 ALA A C 1
ATOM 575 O O . ALA A 1 83 ? 0.901 20.808 -12.795 1.00 46.62 83 ALA A O 1
ATOM 576 N N . LEU A 1 84 ? 2.934 21.445 -13.429 1.00 46.75 84 LEU A N 1
ATOM 577 C CA . LEU A 1 84 ? 2.448 22.491 -14.341 1.00 46.75 84 LEU A CA 1
ATOM 578 C C . LEU A 1 84 ? 2.526 22.127 -15.831 1.00 46.75 84 LEU A C 1
ATOM 580 O O . LEU A 1 84 ? 2.073 22.924 -16.656 1.00 46.75 84 LEU A O 1
ATOM 584 N N . THR A 1 85 ? 3.095 20.976 -16.209 1.00 48.50 85 THR A N 1
ATOM 585 C CA . THR A 1 85 ? 3.310 20.642 -17.635 1.00 48.50 85 THR A CA 1
ATOM 586 C C . THR A 1 85 ? 2.651 19.358 -18.128 1.00 48.50 85 THR A C 1
ATOM 588 O O . THR A 1 85 ? 2.554 19.182 -19.344 1.00 48.50 85 THR A O 1
ATOM 591 N N . LEU A 1 86 ? 2.094 18.531 -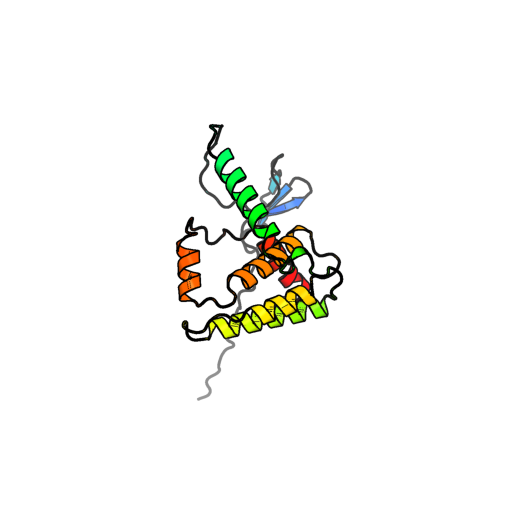17.247 1.00 46.38 86 LEU A N 1
ATOM 592 C CA . LEU A 1 86 ? 1.327 17.347 -17.627 1.00 46.38 86 LEU A CA 1
ATOM 593 C C . LEU A 1 86 ? -0.028 17.392 -16.921 1.00 46.38 86 LEU A C 1
ATOM 595 O O . LEU A 1 86 ? -0.120 17.167 -15.727 1.00 46.38 86 LEU A O 1
ATOM 599 N N . GLY A 1 87 ? -1.084 17.726 -17.662 1.00 43.25 87 GLY A N 1
ATOM 600 C CA . GLY A 1 87 ? -2.458 17.506 -17.209 1.00 43.25 87 GLY A CA 1
ATOM 601 C C . GLY A 1 87 ? -2.821 16.027 -17.345 1.00 43.25 87 GLY A C 1
ATOM 602 O O . GLY A 1 87 ? -3.580 15.684 -18.249 1.00 43.25 87 GLY A O 1
ATOM 603 N N . GLY A 1 88 ? -2.212 15.176 -16.519 1.00 44.78 88 GLY A N 1
ATOM 604 C CA . GLY A 1 88 ? -2.600 13.783 -16.280 1.00 44.78 88 GLY A CA 1
ATOM 605 C C . GLY A 1 88 ? -3.151 13.698 -14.860 1.00 44.78 88 GLY A C 1
ATOM 606 O O . GLY A 1 88 ? -2.622 14.386 -13.997 1.00 44.78 88 GLY A O 1
ATOM 607 N N . GLY A 1 89 ? -4.266 12.992 -14.661 1.00 46.66 89 GLY A N 1
ATOM 608 C CA . GLY A 1 89 ? -5.004 12.996 -13.396 1.00 46.66 89 GLY A CA 1
ATOM 609 C C . GLY A 1 89 ? -4.099 12.641 -12.225 1.00 46.66 89 GLY A C 1
ATOM 610 O O . GLY A 1 89 ? -3.499 11.576 -12.222 1.00 46.66 89 GLY A O 1
ATOM 611 N N . ASP A 1 90 ? -3.971 13.556 -11.270 1.00 58.03 90 ASP A N 1
ATOM 612 C CA . ASP A 1 90 ? -3.221 13.307 -10.051 1.00 58.03 90 ASP A CA 1
ATOM 613 C C . ASP A 1 90 ? -3.868 12.119 -9.317 1.00 58.03 90 ASP A C 1
ATOM 615 O O . ASP A 1 90 ? -5.091 12.085 -9.168 1.00 58.03 90 ASP A O 1
ATOM 619 N N . ALA A 1 91 ? -3.075 11.169 -8.812 1.00 59.12 91 ALA A N 1
ATOM 620 C CA . ALA A 1 91 ? -3.562 10.088 -7.943 1.00 59.12 91 ALA A CA 1
ATOM 621 C C . ALA A 1 91 ? -4.414 10.617 -6.762 1.00 59.12 91 ALA A C 1
ATOM 623 O O . ALA A 1 91 ? -5.304 9.933 -6.259 1.00 59.12 91 ALA A O 1
ATOM 624 N N . SER A 1 92 ? -4.212 11.884 -6.386 1.00 62.75 92 SER A N 1
ATOM 625 C CA . SER A 1 92 ? -5.011 12.628 -5.409 1.00 62.75 92 SER A CA 1
ATOM 626 C C . SER A 1 92 ? -6.478 12.887 -5.806 1.00 62.75 92 SER A C 1
ATOM 628 O O . SER A 1 92 ? -7.242 13.358 -4.964 1.00 62.75 92 SER A O 1
ATOM 630 N N . ASP A 1 93 ? -6.892 12.600 -7.045 1.00 78.00 93 ASP A N 1
ATOM 631 C CA . ASP A 1 93 ? -8.286 12.699 -7.523 1.00 78.00 93 ASP A CA 1
ATOM 632 C C . ASP A 1 93 ? -9.039 11.354 -7.453 1.00 78.00 93 ASP A C 1
ATOM 634 O O . ASP A 1 93 ? -10.207 11.274 -7.835 1.00 78.00 93 ASP A O 1
ATOM 638 N N . ALA A 1 94 ? -8.401 10.289 -6.953 1.00 84.12 94 ALA A N 1
ATOM 639 C CA . ALA A 1 94 ? -9.077 9.012 -6.761 1.00 84.12 94 ALA A CA 1
ATOM 640 C C . ALA A 1 94 ? -10.290 9.181 -5.812 1.00 84.12 94 ALA A C 1
ATOM 642 O O . ALA A 1 94 ? -10.187 9.898 -4.810 1.00 84.12 94 ALA A O 1
ATOM 643 N N . PRO A 1 95 ? -11.445 8.547 -6.068 1.00 88.56 95 PRO A N 1
ATOM 644 C CA . PRO A 1 95 ? -12.597 8.641 -5.176 1.00 88.56 95 PRO A CA 1
ATOM 645 C C . PRO A 1 95 ? -12.277 8.113 -3.767 1.00 88.56 95 PRO A C 1
ATOM 647 O O . PRO A 1 95 ? -11.355 7.319 -3.565 1.00 88.56 95 PRO A O 1
ATOM 650 N N . ASP A 1 96 ? -12.995 8.594 -2.755 1.00 92.06 96 ASP A N 1
ATOM 651 C CA . ASP A 1 96 ? -12.872 8.161 -1.353 1.00 92.06 96 ASP A CA 1
ATOM 652 C C . ASP A 1 96 ? -14.141 7.467 -0.827 1.00 92.06 96 ASP A C 1
ATOM 654 O O . ASP A 1 96 ? -14.290 7.247 0.376 1.00 92.06 96 ASP A O 1
ATOM 658 N N . ASP A 1 97 ? -15.046 7.110 -1.740 1.00 89.88 97 ASP A N 1
ATOM 659 C CA . ASP A 1 97 ? -16.355 6.522 -1.476 1.00 89.88 97 ASP A CA 1
ATOM 660 C C . ASP A 1 97 ? -16.506 5.084 -1.999 1.00 89.88 97 ASP A C 1
ATOM 662 O O . ASP A 1 97 ? -17.625 4.570 -2.086 1.00 89.88 97 ASP A O 1
ATOM 666 N N . ALA A 1 98 ? -15.389 4.411 -2.298 1.00 92.31 98 ALA A N 1
ATOM 667 C CA . ALA A 1 98 ? -15.392 3.018 -2.731 1.00 92.31 98 ALA A CA 1
ATOM 668 C C . ALA A 1 98 ? -16.031 2.116 -1.667 1.00 92.31 98 ALA A C 1
ATOM 670 O O . ALA A 1 98 ? -15.814 2.277 -0.459 1.00 92.31 98 ALA A O 1
ATOM 671 N N . THR A 1 99 ? -16.782 1.099 -2.080 1.00 93.25 99 THR A N 1
ATOM 672 C CA . THR A 1 99 ? -17.136 0.048 -1.125 1.00 93.25 99 THR A CA 1
ATOM 673 C C . THR A 1 99 ? -15.914 -0.817 -0.819 1.00 93.25 99 THR A C 1
ATOM 675 O O . THR A 1 99 ? -15.015 -0.980 -1.639 1.00 93.25 99 THR A O 1
ATOM 678 N N . THR A 1 100 ? -15.885 -1.425 0.370 1.00 91.88 100 THR A N 1
ATOM 679 C CA . THR A 1 100 ? -14.842 -2.394 0.742 1.00 91.88 100 THR A CA 1
ATOM 680 C C . THR A 1 100 ? -14.695 -3.512 -0.293 1.00 91.88 100 THR A C 1
ATOM 682 O O . THR A 1 100 ? -13.584 -3.932 -0.579 1.00 91.88 100 THR A O 1
ATOM 685 N N . GLU A 1 101 ? -15.807 -3.986 -0.858 1.00 91.50 101 GLU A N 1
ATOM 686 C CA . GLU A 1 101 ? -15.808 -5.059 -1.858 1.00 91.50 101 GLU A CA 1
ATOM 687 C C . GLU A 1 101 ? -15.151 -4.608 -3.170 1.00 91.50 101 GLU A C 1
ATOM 689 O O . GLU A 1 101 ? -14.290 -5.317 -3.676 1.00 91.50 101 GLU A O 1
ATOM 694 N N . GLU A 1 102 ? -15.487 -3.412 -3.667 1.00 91.06 102 GLU A N 1
ATOM 695 C CA . GLU A 1 102 ? -14.881 -2.837 -4.879 1.00 91.06 102 GLU A CA 1
ATOM 696 C C . GLU A 1 102 ? -13.383 -2.580 -4.698 1.00 91.06 102 GLU A C 1
ATOM 698 O O . GLU A 1 102 ? -12.584 -2.959 -5.550 1.00 91.06 102 GLU A O 1
ATOM 703 N N . PHE A 1 103 ? -12.988 -2.002 -3.560 1.00 93.31 103 PHE A N 1
ATOM 704 C CA . PHE A 1 103 ? -11.578 -1.791 -3.240 1.00 93.31 103 PHE A CA 1
ATOM 705 C C . PHE A 1 103 ? -10.797 -3.109 -3.211 1.00 93.31 103 PHE A C 1
ATOM 707 O O . PHE A 1 103 ? -9.725 -3.201 -3.802 1.00 93.31 103 PHE A O 1
ATOM 714 N N . CYS A 1 104 ? -11.329 -4.145 -2.561 1.00 93.19 104 CYS A N 1
ATOM 715 C CA . CYS A 1 104 ? -10.635 -5.426 -2.478 1.00 93.19 104 CYS A CA 1
ATOM 716 C C . CYS A 1 104 ? -10.542 -6.147 -3.826 1.00 93.19 104 CYS A C 1
ATOM 718 O O . CYS A 1 104 ? -9.511 -6.756 -4.094 1.00 93.19 104 CYS A O 1
ATOM 720 N N . ASP A 1 105 ? -11.563 -6.044 -4.680 1.00 92.69 105 ASP A N 1
ATOM 721 C CA . ASP A 1 105 ? -11.523 -6.575 -6.050 1.00 92.69 105 ASP A CA 1
ATOM 722 C C . ASP A 1 105 ? -10.430 -5.872 -6.879 1.00 92.69 105 ASP A C 1
ATOM 724 O O . ASP A 1 105 ? -9.628 -6.528 -7.544 1.00 92.69 105 ASP A O 1
ATOM 728 N N . ALA A 1 106 ? -10.314 -4.545 -6.754 1.00 91.50 106 ALA A N 1
ATOM 729 C CA . ALA A 1 106 ? -9.270 -3.762 -7.416 1.00 91.50 106 ALA A CA 1
ATOM 730 C C . ALA A 1 106 ? -7.855 -4.118 -6.925 1.00 91.50 106 ALA A C 1
ATOM 732 O O . ALA A 1 106 ? -6.936 -4.283 -7.732 1.00 91.50 106 ALA A O 1
ATOM 733 N N . VAL A 1 107 ? -7.670 -4.270 -5.609 1.00 90.00 107 VAL A N 1
ATOM 734 C CA . VAL A 1 107 ? -6.387 -4.676 -5.016 1.00 90.00 107 VAL A CA 1
ATOM 735 C C . VAL A 1 107 ? -6.027 -6.111 -5.426 1.00 90.00 107 VAL A C 1
ATOM 737 O O . VAL A 1 107 ? -4.875 -6.379 -5.764 1.00 90.00 107 VAL A O 1
ATOM 740 N N . GLU A 1 108 ? -6.993 -7.032 -5.484 1.00 89.56 108 GLU A N 1
ATOM 741 C CA . GLU A 1 108 ? -6.764 -8.403 -5.962 1.00 89.56 108 GLU A CA 1
ATOM 742 C C . GLU A 1 108 ? -6.381 -8.430 -7.451 1.00 89.56 108 GLU A C 1
ATOM 744 O O . GLU A 1 108 ? -5.444 -9.140 -7.829 1.00 89.56 108 GLU A O 1
ATOM 749 N N . GLU A 1 109 ? -7.032 -7.623 -8.301 1.00 88.75 109 GLU A N 1
ATOM 750 C CA . GLU A 1 109 ? -6.652 -7.478 -9.713 1.00 88.75 109 GLU A CA 1
ATOM 751 C C . GLU A 1 109 ? -5.232 -6.904 -9.850 1.00 88.75 109 GLU A C 1
ATOM 753 O O . GLU A 1 109 ? -4.450 -7.414 -10.656 1.00 88.75 109 GLU A O 1
ATOM 758 N N . MET A 1 110 ? -4.861 -5.917 -9.025 1.00 87.38 110 MET A N 1
ATOM 759 C CA . MET A 1 110 ? -3.503 -5.363 -8.971 1.00 87.38 110 MET A CA 1
ATOM 760 C C . MET A 1 110 ? -2.465 -6.438 -8.630 1.00 87.38 110 MET A C 1
ATOM 762 O O . MET A 1 110 ? -1.522 -6.639 -9.398 1.00 87.38 110 MET A O 1
ATOM 766 N N . TYR A 1 111 ? -2.621 -7.158 -7.515 1.00 84.75 111 TYR A N 1
ATOM 767 C CA . TYR A 1 111 ? -1.667 -8.203 -7.127 1.00 84.75 111 TYR A CA 1
ATOM 768 C C . TYR A 1 111 ? -1.653 -9.371 -8.114 1.00 84.75 111 TYR A C 1
ATOM 770 O O . TYR A 1 111 ? -0.593 -9.928 -8.400 1.00 84.75 111 TYR A O 1
ATOM 778 N N . GLY A 1 112 ? -2.807 -9.729 -8.679 1.00 86.00 112 GLY A N 1
ATOM 779 C CA . GLY A 1 112 ? -2.904 -10.724 -9.739 1.00 86.00 112 GLY A CA 1
ATOM 780 C C . GLY A 1 112 ? -2.117 -10.311 -10.984 1.00 86.00 112 GLY A C 1
ATOM 781 O O . GLY A 1 112 ? -1.379 -11.126 -11.543 1.00 86.00 112 GLY A O 1
ATOM 782 N N . ALA A 1 113 ? -2.219 -9.043 -11.389 1.00 84.06 113 ALA A N 1
ATOM 783 C CA . ALA A 1 113 ? -1.439 -8.486 -12.487 1.00 84.06 113 ALA A CA 1
ATOM 784 C C . ALA A 1 113 ? 0.062 -8.501 -12.162 1.00 84.06 113 ALA A C 1
ATOM 786 O O . ALA A 1 113 ? 0.837 -9.061 -12.937 1.00 84.06 113 ALA A O 1
ATOM 787 N N . LEU A 1 114 ? 0.463 -7.994 -10.990 1.00 80.56 114 LEU A N 1
ATOM 788 C CA . LEU A 1 114 ? 1.854 -8.020 -10.516 1.00 80.56 114 LEU A CA 1
ATOM 789 C C . LEU A 1 114 ? 2.430 -9.443 -10.488 1.00 80.56 114 LEU A C 1
ATOM 791 O O . LEU A 1 114 ? 3.550 -9.668 -10.940 1.00 80.56 114 LEU A O 1
ATOM 795 N N . PHE A 1 115 ? 1.656 -10.431 -10.037 1.00 81.19 115 PHE A N 1
ATOM 796 C CA . PHE A 1 115 ? 2.077 -11.830 -10.028 1.00 81.19 115 PHE A CA 1
ATOM 797 C C . PHE A 1 115 ? 2.278 -12.391 -11.441 1.00 81.19 115 PHE A C 1
ATOM 799 O O . PHE A 1 115 ? 3.248 -13.106 -11.696 1.00 81.19 115 PHE A O 1
ATOM 806 N N . VAL A 1 116 ? 1.383 -12.074 -12.382 1.00 81.00 116 VAL A N 1
ATOM 807 C CA . VAL A 1 116 ? 1.545 -12.471 -13.789 1.00 81.00 116 VAL A CA 1
ATOM 808 C C . VAL A 1 116 ? 2.797 -11.831 -14.391 1.00 81.00 116 VAL A C 1
ATOM 810 O O . VAL A 1 116 ? 3.543 -12.527 -15.084 1.00 81.00 116 VAL A O 1
ATOM 813 N N . PHE A 1 117 ? 3.066 -10.560 -14.086 1.00 73.88 117 PHE A N 1
ATOM 814 C CA . PHE A 1 117 ? 4.277 -9.866 -14.529 1.00 73.88 117 PHE A CA 1
ATOM 815 C C . PHE A 1 117 ? 5.546 -10.489 -13.943 1.00 73.88 117 PHE A C 1
ATOM 817 O O . PHE A 1 117 ? 6.494 -10.741 -14.683 1.00 73.88 117 PHE A O 1
ATOM 8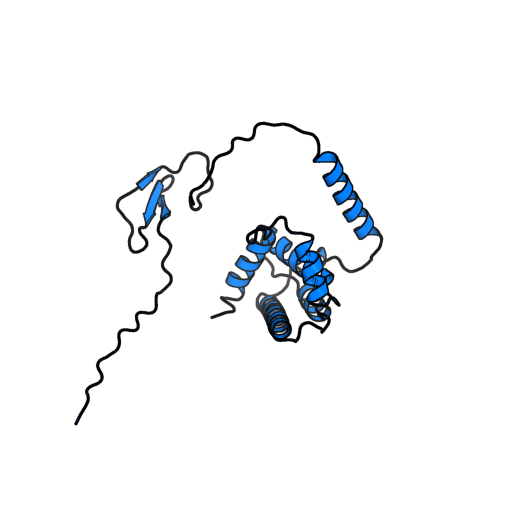24 N N . ALA A 1 118 ? 5.537 -10.859 -12.661 1.00 74.50 118 ALA A N 1
ATOM 825 C CA . ALA A 1 118 ? 6.654 -11.555 -12.021 1.00 74.50 118 ALA A CA 1
ATOM 826 C C . ALA A 1 118 ? 6.979 -12.919 -12.669 1.00 74.50 118 ALA A C 1
ATOM 828 O O . ALA A 1 118 ? 8.093 -13.425 -12.535 1.00 74.50 118 ALA A O 1
ATOM 829 N N . LEU A 1 119 ? 6.021 -13.531 -13.377 1.00 79.31 119 LEU A N 1
ATOM 830 C CA . LEU A 1 119 ? 6.221 -14.777 -14.125 1.00 79.31 119 LEU A CA 1
ATOM 831 C C . LEU A 1 119 ? 6.650 -14.566 -15.588 1.00 79.31 119 LEU A C 1
ATOM 833 O O . LEU A 1 119 ? 6.988 -15.546 -16.262 1.00 79.31 119 LEU A O 1
ATOM 837 N N . GLN A 1 120 ? 6.602 -13.339 -16.105 1.00 70.62 120 GLN A N 1
ATOM 838 C CA . GLN A 1 120 ? 6.895 -13.023 -17.501 1.00 70.62 120 GLN A CA 1
ATOM 839 C C . GLN A 1 120 ? 8.413 -12.877 -17.741 1.00 70.62 120 GLN A C 1
ATOM 841 O O . GLN A 1 120 ? 9.166 -12.511 -16.844 1.00 70.62 120 GLN A O 1
ATOM 846 N N . GLU A 1 121 ? 8.895 -13.199 -18.951 1.00 65.19 121 GLU A N 1
ATOM 847 C CA . GLU A 1 121 ? 10.302 -12.957 -19.324 1.00 65.19 121 GLU A CA 1
ATOM 848 C C . GLU A 1 121 ? 10.607 -11.444 -19.337 1.00 65.19 121 GLU A C 1
ATOM 850 O O . GLU A 1 121 ? 9.799 -10.649 -19.816 1.00 65.19 121 GLU A O 1
ATOM 855 N N . SER A 1 122 ? 11.800 -11.074 -18.861 1.00 66.31 122 SER A N 1
ATOM 856 C CA . SER A 1 122 ? 12.272 -9.715 -18.518 1.00 66.31 122 SER A CA 1
ATOM 857 C C . SER A 1 122 ? 12.250 -8.653 -19.630 1.00 66.31 122 SER A C 1
ATOM 859 O O . SER A 1 122 ? 12.529 -7.487 -19.362 1.00 66.31 122 SER A O 1
ATOM 861 N N . ASP A 1 123 ? 11.963 -9.037 -20.877 1.00 76.44 123 ASP A N 1
ATOM 862 C CA . ASP A 1 123 ? 12.041 -8.151 -22.048 1.00 76.44 123 ASP A CA 1
ATOM 863 C C . ASP A 1 123 ? 10.695 -7.495 -22.420 1.00 76.44 123 ASP A C 1
ATOM 865 O O . ASP A 1 123 ? 10.643 -6.671 -23.337 1.00 76.44 123 ASP A O 1
ATOM 869 N N . ALA A 1 124 ? 9.590 -7.870 -21.767 1.00 79.38 124 ALA A N 1
ATOM 870 C CA . ALA A 1 124 ? 8.292 -7.245 -22.014 1.00 79.38 124 ALA A CA 1
ATOM 871 C C . ALA A 1 124 ? 8.154 -5.928 -21.222 1.00 79.38 124 ALA A C 1
ATOM 873 O O . ALA A 1 124 ? 8.508 -5.900 -20.042 1.00 79.38 124 ALA A O 1
ATOM 874 N N . PRO A 1 125 ? 7.635 -4.847 -21.838 1.00 80.81 125 PRO A N 1
ATOM 875 C CA . PRO A 1 125 ? 7.303 -3.636 -21.101 1.00 80.81 125 PRO A CA 1
ATOM 876 C C . PRO A 1 125 ? 6.141 -3.915 -20.142 1.00 80.81 125 PRO A C 1
ATOM 878 O O . PRO A 1 125 ? 5.193 -4.621 -20.495 1.00 80.81 125 PRO A O 1
ATOM 881 N N . TRP A 1 126 ? 6.221 -3.359 -18.940 1.00 83.12 126 TRP A N 1
ATOM 882 C CA . TRP A 1 126 ? 5.174 -3.430 -17.934 1.00 83.12 126 TRP A CA 1
ATOM 883 C C . TRP A 1 126 ? 3.988 -2.590 -18.406 1.00 83.12 126 TRP A C 1
ATOM 885 O O . TRP A 1 126 ? 4.134 -1.403 -18.662 1.00 83.12 126 TRP A O 1
ATOM 895 N N . GLU A 1 127 ? 2.813 -3.196 -18.558 1.00 84.44 127 GLU A N 1
ATOM 896 C CA . GLU A 1 127 ? 1.579 -2.476 -18.905 1.00 84.44 127 GLU A CA 1
ATOM 897 C C . GLU A 1 127 ? 0.758 -2.263 -17.625 1.00 84.44 127 GLU A C 1
ATOM 899 O O . GLU A 1 127 ? -0.252 -2.934 -17.392 1.00 84.44 127 GLU A O 1
ATOM 904 N N . THR A 1 128 ? 1.221 -1.363 -16.754 1.00 86.19 128 THR A N 1
ATOM 905 C CA . THR A 1 128 ? 0.549 -1.034 -15.485 1.00 86.19 128 THR A CA 1
ATOM 906 C C . THR A 1 128 ? -0.623 -0.083 -15.684 1.00 86.19 128 THR A C 1
ATOM 908 O O . THR A 1 128 ? -1.468 0.006 -14.798 1.00 86.19 128 THR A O 1
ATOM 911 N N . GLY A 1 129 ? -0.753 0.561 -16.851 1.00 86.38 129 GLY A N 1
ATOM 912 C CA . GLY A 1 129 ? -1.829 1.511 -17.140 1.00 86.38 129 GLY A CA 1
ATOM 913 C C . GLY A 1 129 ? -3.238 0.976 -16.858 1.00 86.38 129 GLY A C 1
ATOM 914 O O . GLY A 1 129 ? -4.081 1.715 -16.362 1.00 86.38 129 GLY A O 1
ATOM 915 N N . ARG A 1 130 ? -3.489 -0.324 -17.077 1.00 85.44 130 ARG A N 1
ATOM 916 C CA . ARG A 1 130 ? -4.774 -0.951 -16.714 1.00 85.44 130 ARG A CA 1
ATOM 917 C C . ARG A 1 130 ? -4.983 -1.019 -15.199 1.00 85.44 130 ARG A C 1
ATOM 919 O O . ARG A 1 130 ? -6.090 -0.801 -14.727 1.00 85.44 130 ARG A O 1
ATOM 926 N N . VAL A 1 131 ? -3.937 -1.357 -14.454 1.00 87.69 131 VAL A N 1
ATOM 927 C CA . VAL A 1 131 ? -3.985 -1.454 -12.991 1.00 87.69 131 VAL A CA 1
ATOM 928 C C . VAL A 1 131 ? -4.173 -0.064 -12.388 1.00 87.69 131 VAL A C 1
ATOM 930 O O . VAL A 1 131 ? -5.042 0.119 -11.545 1.00 87.69 131 VAL A O 1
ATOM 933 N N . VAL A 1 132 ? -3.423 0.925 -12.880 1.00 90.31 132 VAL A N 1
ATOM 934 C CA . VAL A 1 132 ? -3.573 2.338 -12.505 1.00 90.31 132 VAL A CA 1
ATOM 935 C C . VAL A 1 132 ? -4.994 2.823 -12.774 1.00 90.31 132 VAL A C 1
ATOM 937 O O . VAL A 1 132 ? -5.599 3.427 -11.897 1.00 90.31 132 VAL A O 1
ATOM 940 N N . GLU A 1 133 ? -5.550 2.548 -13.958 1.00 88.62 133 GLU A N 1
ATOM 941 C CA . GLU A 1 133 ? -6.920 2.942 -14.307 1.00 88.62 133 GLU A CA 1
ATOM 942 C C . GLU A 1 133 ? -7.938 2.345 -13.328 1.00 88.62 133 GLU A C 1
ATOM 944 O O . GLU A 1 133 ? -8.763 3.080 -12.791 1.00 88.62 133 GLU A O 1
ATOM 949 N N . VAL A 1 134 ? -7.831 1.046 -13.025 1.00 90.31 134 VAL A N 1
ATOM 950 C CA . VAL A 1 134 ? -8.720 0.361 -12.073 1.00 90.31 134 VAL A CA 1
ATOM 951 C C . VAL A 1 134 ? -8.592 0.938 -10.663 1.00 90.31 134 VAL A C 1
ATOM 953 O O . VAL A 1 134 ? -9.612 1.204 -10.027 1.00 90.31 134 VAL A O 1
ATOM 956 N N . LEU A 1 135 ? -7.371 1.161 -10.170 1.00 90.38 135 LEU A N 1
ATOM 957 C CA . LEU A 1 135 ? -7.141 1.717 -8.834 1.00 90.38 135 LEU A CA 1
ATOM 958 C C . LEU A 1 135 ? -7.654 3.157 -8.741 1.00 90.38 135 LEU A C 1
ATOM 960 O O . LEU A 1 135 ? -8.387 3.479 -7.812 1.00 90.38 135 LEU A O 1
ATOM 964 N N . THR A 1 136 ? -7.339 4.011 -9.713 1.00 91.12 136 THR A N 1
ATOM 965 C CA . THR A 1 136 ? -7.768 5.417 -9.720 1.00 91.12 136 THR A CA 1
ATOM 966 C C . THR A 1 136 ? -9.276 5.564 -9.922 1.00 91.12 136 THR A C 1
ATOM 968 O O . THR A 1 136 ? -9.872 6.468 -9.344 1.00 91.12 136 THR A O 1
ATOM 971 N N . GLU A 1 137 ? -9.917 4.695 -10.711 1.00 91.19 137 GLU A N 1
ATOM 972 C CA . GLU A 1 137 ? -11.378 4.698 -10.879 1.00 91.19 137 GLU A CA 1
ATOM 973 C C . GLU A 1 137 ? -12.096 4.184 -9.626 1.00 91.19 137 GLU A C 1
ATOM 975 O O . GLU A 1 137 ? -13.116 4.747 -9.231 1.00 91.19 137 GLU A O 1
ATOM 980 N N . THR A 1 138 ? -11.559 3.139 -8.992 1.00 95.12 138 THR A N 1
ATOM 981 C CA . THR A 1 138 ? -12.150 2.546 -7.785 1.00 95.12 138 THR A CA 1
ATOM 982 C C . THR A 1 138 ? -11.950 3.444 -6.572 1.00 95.12 138 THR A C 1
ATOM 984 O O . THR A 1 138 ? -12.876 3.639 -5.791 1.00 95.12 138 THR A O 1
ATOM 987 N N . GLY A 1 139 ? -10.754 4.010 -6.418 1.00 93.19 139 GLY A N 1
ATOM 988 C CA . GLY A 1 139 ? -10.378 4.806 -5.263 1.00 93.19 139 GLY A CA 1
ATOM 989 C C . GLY A 1 139 ? -10.214 3.987 -3.985 1.00 93.19 139 GLY A C 1
ATOM 990 O O . GLY A 1 139 ? -9.914 2.793 -4.016 1.00 93.19 139 GLY A O 1
ATOM 991 N N . THR A 1 140 ? -10.386 4.637 -2.836 1.00 94.81 140 THR A N 1
ATOM 992 C CA . THR A 1 140 ? -10.257 3.993 -1.519 1.00 94.81 140 THR A CA 1
ATOM 993 C C . THR A 1 140 ? -11.581 4.011 -0.759 1.00 94.81 140 THR A C 1
ATOM 995 O O . THR A 1 140 ? -12.386 4.915 -0.980 1.00 94.81 140 THR A O 1
ATOM 998 N N . PRO A 1 141 ? -11.803 3.096 0.199 1.00 93.44 141 PRO A N 1
ATOM 999 C CA . PRO A 1 141 ? -13.031 3.095 0.979 1.00 93.44 141 PRO A CA 1
ATOM 1000 C C . PRO A 1 141 ? -13.158 4.267 1.947 1.00 93.44 141 PRO A C 1
ATOM 1002 O O . PRO A 1 141 ? -12.162 4.785 2.468 1.00 93.44 141 PRO A O 1
ATOM 1005 N N . GLU A 1 142 ? -14.406 4.594 2.296 1.00 87.62 142 GLU A N 1
ATOM 1006 C CA . GLU A 1 142 ? -14.688 5.541 3.373 1.00 87.62 142 GLU A CA 1
ATOM 1007 C C . GLU A 1 142 ? -14.069 5.040 4.692 1.00 87.62 142 GLU A C 1
ATOM 1009 O O . GLU A 1 142 ? -14.331 3.928 5.159 1.00 87.62 142 GLU A O 1
ATOM 1014 N N . GLY A 1 143 ? -13.273 5.892 5.343 1.00 85.31 143 GLY A N 1
ATOM 1015 C CA . GLY A 1 143 ? -12.686 5.597 6.653 1.00 85.31 143 GLY A CA 1
ATOM 1016 C C . GLY A 1 143 ? -11.284 4.984 6.633 1.00 85.31 143 GLY A C 1
ATOM 1017 O O . GLY A 1 143 ? -10.788 4.634 7.707 1.00 85.31 143 GLY A O 1
ATOM 1018 N N . ILE A 1 144 ? -10.629 4.901 5.470 1.00 92.94 144 ILE A N 1
ATOM 1019 C CA . ILE A 1 144 ? -9.173 4.714 5.392 1.00 92.94 144 ILE A CA 1
ATOM 1020 C C . ILE A 1 144 ? -8.447 5.843 6.154 1.00 92.94 144 ILE A C 1
ATOM 1022 O O . ILE A 1 144 ? -8.919 6.986 6.205 1.00 92.94 144 ILE A O 1
ATOM 1026 N N . SER A 1 145 ? -7.316 5.541 6.801 1.00 94.69 145 SER A N 1
ATOM 1027 C CA . SER A 1 145 ? -6.527 6.583 7.470 1.00 94.69 145 SER A CA 1
ATOM 1028 C C . SER A 1 145 ? -5.873 7.512 6.432 1.00 94.69 145 SER A C 1
ATOM 1030 O O . SER A 1 145 ? -5.589 7.074 5.318 1.00 94.69 145 SER A O 1
ATOM 1032 N N . PRO A 1 146 ? -5.586 8.786 6.764 1.00 92.19 146 PRO A N 1
ATOM 1033 C CA . PRO A 1 146 ? -4.873 9.679 5.848 1.00 92.19 146 PRO A CA 1
ATOM 1034 C C . PRO A 1 146 ? -3.489 9.159 5.435 1.00 92.19 146 PRO A C 1
ATOM 1036 O O . PRO A 1 146 ? -3.035 9.454 4.339 1.00 92.19 146 PRO A O 1
ATOM 1039 N N . GLU A 1 147 ? -2.833 8.394 6.309 1.00 92.62 147 GLU A N 1
ATOM 1040 C CA . GLU A 1 147 ? -1.525 7.777 6.051 1.00 92.62 147 GLU A CA 1
ATOM 1041 C C . GLU A 1 147 ? -1.656 6.631 5.037 1.00 92.62 147 GLU A C 1
ATOM 1043 O O . GLU A 1 147 ? -0.958 6.630 4.032 1.00 92.62 147 GLU A O 1
ATOM 1048 N N . ALA A 1 148 ? -2.627 5.729 5.223 1.00 93.50 148 ALA A N 1
ATOM 1049 C CA . ALA A 1 148 ? -2.899 4.645 4.276 1.00 93.50 148 ALA A CA 1
ATOM 1050 C C . ALA A 1 148 ? -3.421 5.165 2.925 1.00 93.50 148 ALA A C 1
ATOM 1052 O O . ALA A 1 148 ? -3.114 4.614 1.872 1.00 93.50 148 ALA A O 1
ATOM 1053 N N . ARG A 1 149 ? -4.183 6.263 2.940 1.00 93.81 149 ARG A N 1
ATOM 1054 C CA . ARG A 1 149 ? -4.591 6.989 1.732 1.00 93.81 149 ARG A CA 1
ATOM 1055 C C . ARG A 1 149 ? -3.374 7.537 0.979 1.00 93.81 149 ARG A C 1
ATOM 1057 O O . ARG A 1 149 ? -3.312 7.402 -0.235 1.00 93.81 149 ARG A O 1
ATOM 1064 N N . ALA A 1 150 ? -2.416 8.133 1.687 1.00 91.50 150 ALA A N 1
ATOM 1065 C CA . ALA A 1 150 ? -1.189 8.632 1.073 1.00 91.50 150 ALA A CA 1
ATOM 1066 C C . ALA A 1 150 ? -0.343 7.492 0.480 1.00 91.50 150 ALA A C 1
ATOM 1068 O O . ALA A 1 150 ? 0.161 7.644 -0.628 1.00 91.50 150 ALA A O 1
ATOM 1069 N N . GLY A 1 151 ? -0.264 6.341 1.158 1.00 90.94 151 GLY A N 1
ATOM 1070 C CA . GLY A 1 151 ? 0.418 5.153 0.636 1.00 90.94 151 GLY A CA 1
ATOM 1071 C C . GLY A 1 151 ? -0.227 4.616 -0.639 1.00 90.94 151 GLY A C 1
ATOM 1072 O O . GLY A 1 151 ? 0.468 4.330 -1.607 1.00 90.94 151 GLY A O 1
ATOM 1073 N N . PHE A 1 152 ? -1.562 4.566 -0.698 1.00 93.06 152 PHE A N 1
ATOM 1074 C CA . PHE A 1 152 ? -2.281 4.223 -1.930 1.00 93.06 152 PHE A CA 1
ATOM 1075 C C . PHE A 1 152 ? -1.902 5.153 -3.096 1.00 93.06 152 PHE A C 1
ATOM 1077 O O . PHE A 1 152 ? -1.602 4.685 -4.193 1.00 93.06 152 PHE A O 1
ATOM 1084 N N . GLU A 1 153 ? -1.889 6.470 -2.866 1.00 90.81 153 GLU A N 1
ATOM 1085 C CA . GLU A 1 153 ? -1.528 7.455 -3.895 1.00 90.81 153 GLU A CA 1
ATOM 1086 C C . GLU A 1 153 ? -0.061 7.309 -4.342 1.00 90.81 153 GLU A C 1
ATOM 1088 O O . GLU A 1 153 ? 0.249 7.480 -5.525 1.00 90.81 153 GLU A O 1
ATOM 1093 N N . GLU A 1 154 ? 0.836 6.943 -3.423 1.00 89.50 154 GLU A N 1
ATOM 1094 C CA . GLU A 1 154 ? 2.236 6.631 -3.716 1.00 89.50 154 GLU A CA 1
ATOM 1095 C C . GLU A 1 154 ? 2.373 5.371 -4.581 1.00 89.50 154 GLU A C 1
ATOM 1097 O O . GLU A 1 154 ? 3.074 5.409 -5.592 1.00 89.50 154 GLU A O 1
ATOM 1102 N N . VAL A 1 155 ? 1.633 4.301 -4.269 1.00 88.94 155 VAL A N 1
ATOM 1103 C CA . VAL A 1 155 ? 1.589 3.068 -5.076 1.00 88.94 155 VAL A CA 1
ATOM 1104 C C . VAL A 1 155 ? 1.077 3.350 -6.489 1.00 88.94 155 VAL A C 1
ATOM 1106 O O . VAL A 1 155 ? 1.698 2.926 -7.463 1.00 88.94 155 VAL A O 1
ATOM 1109 N N . VAL A 1 156 ? -0.018 4.103 -6.634 1.00 90.69 156 VAL A N 1
ATOM 1110 C CA . VAL A 1 156 ? -0.553 4.493 -7.952 1.00 90.69 156 VAL A CA 1
ATOM 1111 C C . VAL A 1 156 ? 0.484 5.297 -8.740 1.00 90.69 156 VAL A C 1
ATOM 1113 O O . VAL A 1 156 ? 0.750 4.991 -9.902 1.00 90.69 156 VAL A O 1
ATOM 1116 N N . THR A 1 157 ? 1.138 6.264 -8.094 1.00 87.88 157 THR A N 1
ATOM 1117 C CA . THR A 1 157 ? 2.201 7.075 -8.711 1.00 87.88 157 THR A CA 1
ATOM 1118 C C . THR A 1 157 ? 3.404 6.219 -9.127 1.00 87.88 157 THR A C 1
ATOM 1120 O O . THR A 1 157 ? 3.993 6.435 -10.190 1.00 87.88 157 THR A O 1
ATOM 1123 N N . ALA A 1 158 ? 3.786 5.233 -8.311 1.00 85.69 158 ALA A N 1
ATOM 1124 C CA . ALA A 1 158 ? 4.862 4.302 -8.627 1.00 85.69 158 ALA A CA 1
ATOM 1125 C C . ALA A 1 158 ? 4.503 3.430 -9.839 1.00 85.69 158 ALA A C 1
ATOM 1127 O O . ALA A 1 158 ? 5.321 3.282 -10.748 1.00 85.69 158 ALA A O 1
ATOM 1128 N N . LEU A 1 159 ? 3.265 2.928 -9.903 1.00 86.56 159 LEU A N 1
ATOM 1129 C CA . LEU A 1 159 ? 2.762 2.148 -11.034 1.00 86.56 159 LEU A CA 1
ATOM 1130 C C . LEU A 1 159 ? 2.734 2.963 -12.331 1.00 86.56 159 LEU A C 1
ATOM 1132 O O . LEU A 1 159 ? 3.142 2.447 -13.368 1.00 86.56 159 LEU A O 1
ATOM 1136 N N . GLU A 1 160 ? 2.317 4.229 -12.288 1.00 88.31 160 GLU A N 1
ATOM 1137 C CA . GLU A 1 160 ? 2.383 5.132 -13.446 1.00 88.31 160 GLU A CA 1
ATOM 1138 C C . GLU A 1 160 ? 3.816 5.376 -13.910 1.00 88.31 160 GLU A C 1
ATOM 1140 O O . GLU A 1 160 ? 4.088 5.448 -15.109 1.00 88.31 160 GLU A O 1
ATOM 1145 N N . ARG A 1 161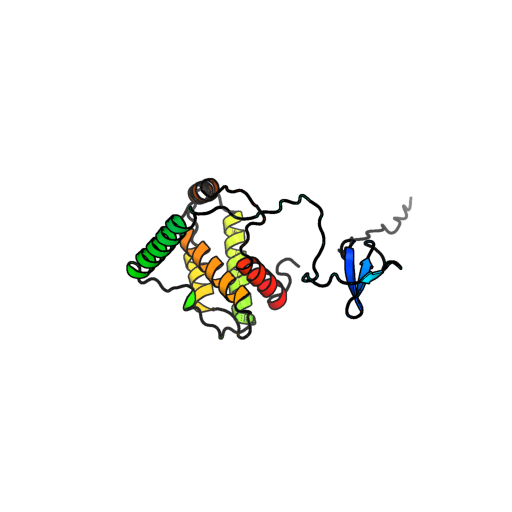 ? 4.750 5.501 -12.962 1.00 86.00 161 ARG A N 1
ATOM 1146 C CA . ARG A 1 161 ? 6.160 5.729 -13.271 1.00 86.00 161 ARG A CA 1
ATOM 1147 C C . ARG A 1 161 ? 6.772 4.552 -14.015 1.00 86.00 161 ARG A C 1
ATOM 1149 O O . ARG A 1 161 ? 7.593 4.795 -14.892 1.00 86.00 161 ARG A O 1
ATOM 1156 N N . VAL A 1 162 ? 6.403 3.322 -13.663 1.00 84.81 162 VAL A N 1
ATOM 1157 C CA . VAL A 1 162 ? 6.939 2.108 -14.298 1.00 84.81 162 VAL A CA 1
ATOM 1158 C C . VAL A 1 162 ? 6.147 1.664 -15.534 1.00 84.81 162 VAL A C 1
ATOM 1160 O O . VAL A 1 162 ? 6.540 0.698 -16.188 1.00 84.81 162 VAL A O 1
ATOM 1163 N N . ASP A 1 163 ? 5.066 2.364 -15.900 1.00 88.75 163 ASP A N 1
ATOM 1164 C CA . ASP A 1 163 ? 4.285 2.036 -17.097 1.00 88.75 163 ASP A CA 1
ATOM 1165 C C . ASP A 1 163 ? 5.135 2.157 -18.369 1.00 88.75 163 ASP A C 1
ATOM 1167 O O . ASP A 1 163 ? 5.823 3.150 -18.624 1.00 88.75 163 ASP A O 1
ATOM 1171 N N . GLY A 1 164 ? 5.098 1.111 -19.187 1.00 86.69 164 GLY A N 1
ATOM 1172 C CA . GLY A 1 164 ? 5.878 0.981 -20.409 1.00 86.69 164 GLY A CA 1
ATOM 1173 C C . GLY A 1 164 ? 7.365 0.682 -20.201 1.00 86.69 164 GLY A C 1
ATOM 1174 O O . GLY A 1 164 ? 8.073 0.558 -21.203 1.00 86.69 164 GLY A O 1
ATOM 1175 N N . MET A 1 165 ? 7.846 0.550 -18.958 1.00 86.94 165 MET A N 1
ATOM 1176 C CA . MET A 1 165 ? 9.247 0.228 -18.666 1.00 86.94 165 MET A CA 1
ATOM 1177 C C . MET A 1 165 ? 9.506 -1.276 -18.722 1.00 86.94 165 MET A C 1
ATOM 1179 O O . MET A 1 165 ? 8.657 -2.093 -18.377 1.00 86.94 165 MET A O 1
ATOM 1183 N N . THR A 1 166 ? 10.699 -1.662 -19.159 1.00 86.19 166 THR A N 1
ATOM 1184 C CA . THR A 1 166 ? 11.192 -3.041 -19.046 1.00 86.19 166 THR A CA 1
ATOM 1185 C C . THR A 1 166 ? 11.800 -3.293 -17.667 1.00 86.19 166 THR A C 1
ATOM 1187 O O . THR A 1 166 ? 12.237 -2.360 -16.996 1.00 86.19 166 THR A O 1
ATOM 1190 N N . THR A 1 167 ? 11.914 -4.561 -17.255 1.00 81.62 167 THR A N 1
ATOM 1191 C CA . THR A 1 167 ? 12.582 -4.915 -15.987 1.00 81.62 167 THR A CA 1
ATOM 1192 C C . THR A 1 167 ? 14.009 -4.363 -15.918 1.00 81.62 167 THR A C 1
ATOM 1194 O O . THR A 1 167 ? 14.421 -3.876 -14.875 1.00 81.62 167 THR A O 1
ATOM 1197 N N . ALA A 1 168 ? 14.739 -4.361 -17.038 1.00 83.25 168 ALA A N 1
ATOM 1198 C CA . ALA A 1 168 ? 16.092 -3.807 -17.094 1.00 83.25 168 ALA A CA 1
ATOM 1199 C C . ALA A 1 168 ? 16.132 -2.283 -16.869 1.00 83.25 168 ALA A C 1
ATOM 1201 O O . ALA A 1 168 ? 17.080 -1.779 -16.277 1.00 83.25 168 ALA A O 1
ATOM 1202 N N . GLU A 1 169 ? 15.121 -1.546 -17.339 1.00 83.75 169 GLU A N 1
ATOM 1203 C CA . GLU A 1 169 ? 15.011 -0.100 -17.098 1.00 83.75 169 GLU A CA 1
ATOM 1204 C C . GLU A 1 169 ? 14.622 0.205 -15.646 1.00 83.75 169 GLU A C 1
ATOM 1206 O O . GLU A 1 169 ? 15.091 1.196 -15.092 1.00 83.75 169 GLU A O 1
ATOM 1211 N N . ILE A 1 170 ? 13.799 -0.648 -15.027 1.00 80.50 170 ILE A N 1
ATOM 1212 C CA . ILE A 1 170 ? 13.422 -0.533 -13.611 1.00 80.50 170 ILE A CA 1
ATOM 1213 C C . ILE A 1 170 ? 14.641 -0.790 -12.715 1.00 80.50 170 ILE A C 1
ATOM 1215 O O . ILE A 1 170 ? 14.935 0.039 -11.858 1.00 80.50 170 ILE A O 1
ATOM 1219 N N . GLU A 1 171 ? 15.404 -1.861 -12.970 1.00 78.19 171 GLU A N 1
ATOM 1220 C CA . GLU A 1 171 ? 16.638 -2.165 -12.225 1.00 78.19 171 GLU A CA 1
ATOM 1221 C C . GLU A 1 171 ? 17.651 -1.006 -12.308 1.00 78.19 171 GLU A C 1
ATOM 1223 O O . GLU A 1 171 ? 18.271 -0.661 -11.308 1.00 78.19 171 GLU A O 1
ATOM 1228 N N . GLU A 1 172 ? 17.783 -0.337 -13.462 1.00 79.00 172 GLU A N 1
ATOM 1229 C CA . GLU A 1 172 ? 18.676 0.826 -13.607 1.00 79.00 172 GLU A CA 1
ATOM 1230 C C . GLU A 1 172 ? 18.233 2.029 -12.746 1.00 79.00 172 GLU A C 1
ATOM 1232 O O . GLU A 1 172 ? 19.071 2.817 -12.300 1.00 79.00 172 GLU A O 1
ATOM 1237 N N . ILE A 1 173 ? 16.926 2.184 -12.498 1.00 72.31 173 ILE A N 1
ATOM 1238 C CA . ILE A 1 173 ? 16.377 3.231 -11.624 1.00 72.31 173 ILE A CA 1
ATOM 1239 C C . ILE A 1 173 ? 16.613 2.873 -10.153 1.00 72.31 173 ILE A C 1
ATOM 1241 O O . ILE A 1 173 ? 17.084 3.724 -9.399 1.00 72.31 173 ILE A O 1
ATOM 1245 N N . GLU A 1 174 ? 16.351 1.627 -9.758 1.00 69.75 174 GLU A N 1
ATOM 1246 C CA . GLU A 1 174 ? 16.585 1.148 -8.390 1.00 69.75 174 GLU A CA 1
ATOM 1247 C C . GLU A 1 174 ? 18.074 1.201 -8.019 1.00 69.75 174 GLU A C 1
ATOM 1249 O O . GLU A 1 174 ? 18.424 1.654 -6.931 1.00 69.75 174 GLU A O 1
ATOM 1254 N N . GLU A 1 175 ? 18.968 0.841 -8.948 1.00 65.25 175 GLU A N 1
ATOM 1255 C CA . GLU A 1 175 ? 20.425 0.945 -8.779 1.00 65.25 175 GLU A CA 1
ATOM 1256 C C . GLU A 1 175 ? 20.926 2.396 -8.648 1.00 65.25 175 GLU A C 1
ATOM 1258 O O . GLU A 1 175 ? 22.020 2.637 -8.133 1.00 65.25 175 GLU A O 1
ATOM 1263 N N . LEU A 1 176 ? 20.161 3.381 -9.127 1.00 58.06 176 LEU A N 1
ATOM 1264 C CA . LEU A 1 176 ? 20.480 4.803 -8.969 1.00 58.06 176 LEU A CA 1
ATOM 1265 C C . LEU A 1 176 ? 20.058 5.306 -7.580 1.00 58.06 176 LEU A C 1
ATOM 1267 O O . LEU A 1 176 ? 20.759 6.134 -6.993 1.00 58.06 176 LEU A O 1
ATOM 1271 N N . ASP A 1 177 ? 18.967 4.763 -7.041 1.00 60.09 177 ASP A N 1
ATOM 1272 C CA . ASP A 1 177 ? 18.396 5.120 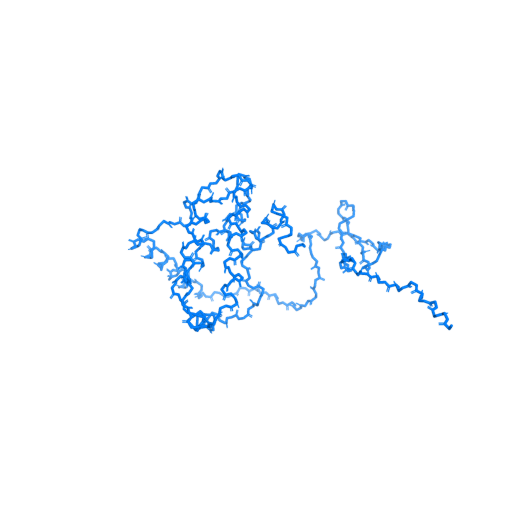-5.741 1.00 60.09 177 ASP A CA 1
ATOM 1273 C C . ASP A 1 177 ? 19.008 4.319 -4.557 1.00 60.09 177 ASP A C 1
ATOM 1275 O O . ASP A 1 177 ? 18.518 4.415 -3.434 1.00 60.09 177 ASP A O 1
ATOM 1279 N N . THR A 1 178 ? 20.133 3.604 -4.763 1.00 46.44 178 THR A N 1
ATOM 1280 C CA . THR A 1 178 ? 20.891 2.809 -3.759 1.00 46.44 178 THR A CA 1
ATOM 1281 C C . THR A 1 178 ? 21.566 3.634 -2.646 1.00 46.44 178 THR A C 1
ATOM 1283 O O . THR A 1 178 ? 22.784 3.580 -2.443 1.00 46.44 178 THR A O 1
ATOM 1286 N N . ASP A 1 179 ? 20.795 4.379 -1.866 1.00 50.09 179 ASP A N 1
ATOM 1287 C CA . ASP A 1 179 ? 21.001 4.363 -0.420 1.00 50.09 179 ASP A CA 1
ATOM 1288 C C . ASP A 1 179 ? 20.149 3.190 0.115 1.00 50.09 179 ASP A C 1
ATOM 1290 O O . ASP A 1 179 ? 19.056 3.387 0.634 1.00 50.09 179 ASP A O 1
ATOM 1294 N N . ASP A 1 180 ? 20.652 1.962 -0.106 1.00 47.50 180 ASP A N 1
ATOM 1295 C CA . ASP A 1 180 ? 20.102 0.658 0.301 1.00 47.50 180 ASP A CA 1
ATOM 1296 C C . ASP A 1 180 ? 19.602 0.655 1.759 1.00 47.50 180 ASP A C 1
ATOM 1298 O O . ASP A 1 180 ? 20.373 0.416 2.696 1.00 47.50 180 ASP A O 1
ATOM 1302 N N . ASP A 1 181 ? 18.301 0.835 1.953 1.00 51.09 181 ASP A N 1
ATOM 1303 C CA . ASP A 1 181 ? 17.600 0.253 3.090 1.00 51.09 181 ASP A CA 1
ATOM 1304 C C . ASP A 1 181 ? 16.423 -0.547 2.509 1.00 51.09 181 ASP A C 1
ATOM 1306 O O . ASP A 1 181 ? 15.511 0.051 1.941 1.00 51.09 181 ASP A O 1
ATOM 1310 N N . PRO A 1 182 ? 16.446 -1.893 2.559 1.00 50.62 182 PRO A N 1
ATOM 1311 C CA . PRO A 1 182 ? 15.320 -2.716 2.114 1.00 50.62 182 PRO A CA 1
ATOM 1312 C C . PRO A 1 182 ? 14.081 -2.539 3.007 1.00 50.62 182 PRO A C 1
ATOM 1314 O O . PRO A 1 182 ? 13.052 -3.123 2.701 1.00 50.62 182 PRO A O 1
ATOM 1317 N N . ASP A 1 183 ? 14.205 -1.762 4.093 1.00 51.09 183 ASP A N 1
ATOM 1318 C CA . ASP A 1 183 ? 13.126 -1.291 4.961 1.00 51.09 183 ASP A CA 1
ATOM 1319 C C . ASP A 1 183 ? 12.776 0.200 4.687 1.00 51.09 183 ASP A C 1
ATOM 1321 O O . ASP A 1 183 ? 12.166 0.856 5.531 1.00 51.09 183 ASP A O 1
ATOM 1325 N N . ASN A 1 184 ? 13.198 0.790 3.553 1.00 54.59 184 ASN A N 1
ATOM 1326 C CA . ASN A 1 184 ? 12.844 2.167 3.155 1.00 54.59 184 ASN A CA 1
ATOM 1327 C C . ASN A 1 184 ? 11.456 2.248 2.504 1.00 54.59 184 ASN A C 1
ATOM 1329 O O . ASN A 1 184 ? 11.232 3.056 1.600 1.00 54.59 184 ASN A O 1
ATOM 1333 N N . ASP A 1 185 ? 10.537 1.403 2.954 1.00 63.50 185 ASP A N 1
ATOM 1334 C CA . ASP A 1 185 ? 9.130 1.619 2.692 1.00 63.50 185 ASP A CA 1
ATOM 1335 C C . ASP A 1 185 ? 8.729 2.903 3.425 1.00 63.50 185 ASP A C 1
ATOM 1337 O O . ASP A 1 185 ? 9.087 3.150 4.586 1.00 63.50 185 ASP A O 1
ATOM 1341 N N . SER A 1 186 ? 8.054 3.801 2.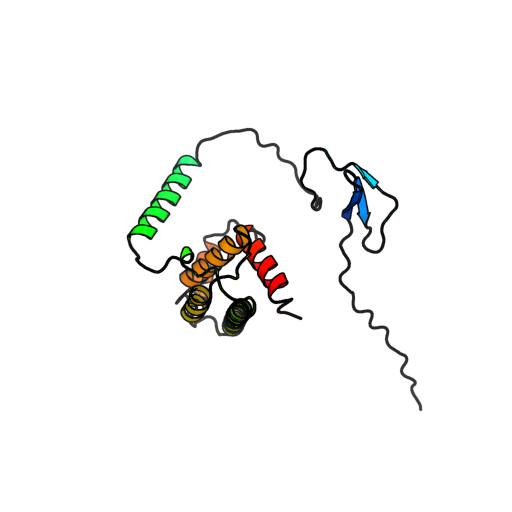710 1.00 74.75 186 SER A N 1
ATOM 1342 C CA . SER A 1 186 ? 7.505 4.989 3.347 1.00 74.75 186 SER A CA 1
ATOM 1343 C C . SER A 1 186 ? 6.516 4.532 4.434 1.00 74.75 186 SER A C 1
ATOM 1345 O O . SER A 1 186 ? 5.776 3.566 4.225 1.00 74.75 186 SER A O 1
ATOM 1347 N N . PRO A 1 187 ? 6.452 5.196 5.605 1.00 81.25 187 PRO A N 1
ATOM 1348 C CA . PRO A 1 187 ? 5.469 4.838 6.631 1.00 81.25 187 PRO A CA 1
ATOM 1349 C C . PRO A 1 187 ? 4.023 4.930 6.110 1.00 81.25 187 PRO A C 1
ATOM 1351 O O . PRO A 1 187 ? 3.110 4.332 6.678 1.00 81.25 187 PRO A O 1
ATOM 1354 N N . GLU A 1 188 ? 3.806 5.687 5.037 1.00 85.19 188 GLU A N 1
ATOM 1355 C CA . GLU A 1 188 ? 2.569 5.739 4.274 1.00 85.19 188 GLU A CA 1
ATOM 1356 C C . GLU A 1 188 ? 2.280 4.426 3.517 1.00 85.19 188 GLU A C 1
ATOM 1358 O O . GLU A 1 188 ? 1.156 3.925 3.605 1.00 85.19 188 GLU A O 1
ATOM 1363 N N . SER A 1 189 ? 3.270 3.841 2.832 1.00 81.12 189 SER A N 1
ATOM 1364 C CA . SER A 1 189 ? 3.142 2.546 2.138 1.00 81.12 189 SER A CA 1
ATOM 1365 C C . SER A 1 189 ? 2.845 1.412 3.119 1.00 81.12 189 SER A C 1
ATOM 1367 O O . SER A 1 189 ? 1.876 0.679 2.923 1.00 81.12 189 SER A O 1
ATOM 1369 N N . ASP A 1 190 ? 3.566 1.358 4.243 1.00 86.50 190 ASP A N 1
ATOM 1370 C CA . ASP A 1 190 ? 3.303 0.404 5.331 1.00 86.50 190 ASP A CA 1
ATOM 1371 C C . ASP A 1 190 ? 1.858 0.501 5.838 1.00 86.50 190 ASP A C 1
ATOM 1373 O O . ASP A 1 190 ? 1.170 -0.501 6.048 1.00 86.50 190 ASP A O 1
ATOM 1377 N N . ALA A 1 191 ? 1.369 1.730 6.035 1.00 90.62 191 ALA A N 1
ATOM 1378 C CA . ALA A 1 191 ? 0.009 1.964 6.503 1.00 90.62 191 ALA A CA 1
ATOM 1379 C C . ALA A 1 191 ? -1.037 1.506 5.475 1.00 90.62 191 ALA A C 1
ATOM 1381 O O . ALA A 1 191 ? -2.103 1.017 5.864 1.00 90.62 191 ALA A O 1
ATOM 1382 N N . PHE A 1 192 ? -0.757 1.671 4.180 1.00 91.31 192 PHE A N 1
ATOM 1383 C CA . PHE A 1 192 ? -1.624 1.190 3.109 1.00 91.31 192 PHE A CA 1
ATOM 1384 C C . PHE A 1 192 ? -1.680 -0.337 3.071 1.00 91.31 192 PHE A C 1
ATOM 1386 O O . PHE A 1 192 ? -2.778 -0.896 3.066 1.00 91.31 192 PHE A O 1
ATOM 1393 N N . GLU A 1 193 ? -0.527 -1.004 3.102 1.00 87.69 193 GLU A N 1
ATOM 1394 C CA . GLU A 1 193 ? -0.451 -2.465 3.119 1.00 87.69 193 GLU A CA 1
ATOM 1395 C C . GLU A 1 193 ? -1.155 -3.046 4.346 1.00 87.69 193 GLU A C 1
ATOM 1397 O O . GLU A 1 193 ? -2.011 -3.923 4.216 1.00 87.69 193 GLU A O 1
ATOM 1402 N N . GLU A 1 194 ? -0.884 -2.499 5.536 1.00 89.88 194 GLU A N 1
ATOM 1403 C CA . GLU A 1 194 ? -1.537 -2.925 6.774 1.00 89.88 194 GLU A CA 1
ATOM 1404 C C . GLU A 1 194 ? -3.066 -2.758 6.685 1.00 89.88 194 GLU A C 1
ATOM 1406 O O . GLU A 1 194 ? -3.826 -3.627 7.134 1.00 89.88 194 GLU A O 1
ATOM 1411 N N . TYR A 1 195 ? -3.536 -1.654 6.096 1.00 91.81 195 TYR A N 1
ATOM 1412 C CA . TYR A 1 195 ? -4.959 -1.421 5.875 1.00 91.81 195 TYR A CA 1
ATOM 1413 C C . TYR A 1 195 ? -5.558 -2.426 4.887 1.00 91.81 195 TYR A C 1
ATOM 1415 O O . TYR A 1 195 ? -6.624 -2.983 5.173 1.00 91.81 195 TYR A O 1
ATOM 1423 N N . ALA A 1 196 ? -4.903 -2.666 3.750 1.00 90.94 196 ALA A N 1
ATOM 1424 C CA . ALA A 1 196 ? -5.362 -3.599 2.728 1.00 90.94 196 ALA A CA 1
ATOM 1425 C C . ALA A 1 196 ? -5.475 -5.023 3.294 1.00 90.94 196 ALA A C 1
ATOM 1427 O O . ALA A 1 196 ? -6.526 -5.650 3.157 1.00 90.94 196 ALA A O 1
ATOM 1428 N N . ASP A 1 197 ? -4.470 -5.481 4.042 1.00 89.62 197 ASP A N 1
ATOM 1429 C CA . ASP A 1 197 ? -4.456 -6.801 4.682 1.00 89.62 197 ASP A CA 1
ATOM 1430 C C . ASP A 1 197 ? -5.566 -6.962 5.732 1.00 89.62 197 ASP A C 1
ATOM 1432 O O . ASP A 1 197 ? -6.229 -8.002 5.816 1.00 89.62 197 ASP A O 1
ATOM 1436 N N . GLN A 1 198 ? -5.814 -5.931 6.546 1.00 90.44 198 GLN A N 1
ATOM 1437 C CA . GLN A 1 198 ? -6.895 -5.965 7.537 1.00 90.44 198 GLN A CA 1
ATOM 1438 C C . GLN A 1 198 ? -8.284 -5.918 6.896 1.00 90.44 198 GLN A C 1
ATOM 1440 O O . GLN A 1 198 ? -9.226 -6.524 7.415 1.00 90.44 198 GLN A O 1
ATOM 1445 N N . THR A 1 199 ? -8.415 -5.179 5.798 1.00 91.19 199 THR A N 1
ATOM 1446 C CA . THR A 1 199 ? -9.697 -4.865 5.162 1.00 91.19 199 THR A CA 1
ATOM 1447 C C . THR A 1 199 ? -10.139 -5.969 4.207 1.00 91.19 199 THR A C 1
ATOM 1449 O O . THR A 1 199 ? -11.290 -6.404 4.264 1.00 91.19 199 THR A O 1
ATOM 1452 N N . CYS A 1 200 ? -9.220 -6.461 3.379 1.00 91.75 200 CYS A N 1
ATOM 1453 C CA . CYS A 1 200 ? -9.470 -7.500 2.381 1.00 91.75 200 CYS A CA 1
ATOM 1454 C C . CYS A 1 200 ? -9.192 -8.915 2.906 1.00 91.75 200 CYS A C 1
ATOM 1456 O O . CYS A 1 200 ? -9.580 -9.903 2.282 1.00 91.75 200 CYS A O 1
ATOM 1458 N N . GLY A 1 201 ? -8.605 -9.020 4.102 1.00 83.88 201 GLY A N 1
ATOM 1459 C CA . GLY A 1 201 ? -8.117 -10.269 4.672 1.00 83.88 201 GLY A CA 1
ATOM 1460 C C . GLY A 1 201 ? -6.729 -10.613 4.139 1.00 83.88 201 GLY A C 1
ATOM 1461 O O . GLY A 1 201 ? -6.284 -10.056 3.142 1.00 83.88 201 GLY A O 1
ATOM 1462 N N . SER A 1 202 ? -6.049 -11.558 4.798 1.00 68.06 202 SER A N 1
ATOM 1463 C CA . SER A 1 202 ? -4.742 -12.044 4.347 1.00 68.06 202 SER A CA 1
ATOM 1464 C C . SER A 1 202 ? -4.887 -12.623 2.940 1.00 68.06 202 SER A C 1
ATOM 1466 O O . SER A 1 202 ? -5.334 -13.763 2.781 1.00 68.06 202 SER A O 1
ATOM 1468 N N . MET A 1 203 ? -4.513 -11.837 1.933 1.00 57.78 203 MET A N 1
ATOM 1469 C CA . MET A 1 203 ? -4.670 -12.149 0.510 1.00 57.78 203 MET A CA 1
ATOM 1470 C C . MET A 1 203 ? -3.853 -13.398 0.094 1.00 57.78 203 MET A C 1
ATOM 1472 O O . MET A 1 203 ? -4.051 -13.960 -0.978 1.00 57.78 203 MET A O 1
ATOM 1476 N N . PHE A 1 204 ? -2.996 -13.897 0.999 1.00 49.16 204 PHE A N 1
ATOM 1477 C CA . PHE A 1 204 ? -2.137 -15.081 0.866 1.00 49.16 204 PHE A CA 1
ATOM 1478 C C . PHE A 1 204 ? -2.522 -16.281 1.766 1.00 49.16 204 PHE A C 1
ATOM 1480 O O . PHE A 1 204 ? -1.670 -17.126 2.055 1.00 49.16 204 PHE A O 1
ATOM 1487 N N . GLY A 1 205 ? -3.770 -16.348 2.250 1.00 40.47 205 GLY A N 1
ATOM 1488 C CA . GLY A 1 205 ? -4.280 -17.448 3.092 1.00 40.47 205 GLY A CA 1
ATOM 1489 C C . GLY A 1 205 ? -4.437 -18.798 2.390 1.00 40.47 205 GLY A C 1
ATOM 1490 O O . GLY A 1 205 ? -5.040 -18.838 1.297 1.00 40.47 205 GLY A O 1
#

InterPro domains:
  IPR018929 Domain of unknown function DUF2510 [PF10708] (19-49)

Secondary structure (DSSP, 8-state):
----PPPP-------PPPSEEEEEETTEEEEE-SSSEEEEEEEPPTT-------------------SHHHHHHHHHHHHHHHTTT-----GGGS-S-B-HHHHHHHHHHHHHHHHHHHTS-TTSPP-THHHHHHHHHH--BTT--HHHHHHHHHHHHHHHHHTT--HHHHHHHHTTS-S--TT---HHHHHHHHHHHHHH--TT-

Sequence (205 aa):
MDEKQGPGEQGGQVGGAPAGWYAAEPGQERWWDGASWTGHVRPVPAGGPGGPAGSGGGIAWKVVGPVVGVVAVLVVALVVTLALTLGGGDASDAPDDATTEEFCDAVEEMYGALFVFALQESDAPWETGRVVEVLTETGTPEGISPEARAGFEEVVTALERVDGMTTAEIEEIEELDTDDDPDNDSPESDAFEEYADQTCGSMFG

Radius of gyration: 23.63 Å; chains: 1; bounding box: 43×83×58 Å